Protein AF-A0A539E8I0-F1 (afdb_monomer)

Radius of gyration: 28.51 Å; Cα contacts (8 Å, |Δi|>4): 157; chains: 1; bounding box: 59×60×64 Å

Mean predicted aligned error: 9.76 Å

Sequence (208 aa):
MHVIGLQGQPRRMMNWTEARAGEGFFNLGFWNRVASVGSYILAVGVLVFLINVVYTHTSKKVGKAPLDPWDARSLEWMTTNPPKVHNFDVVPTVHALDEFFHRKYEEDPETGAVTKVATAEEIMAEQEANADKNIHMPSPSYWPMVLALALPIMAYGVIFTRVLIVVGGLLLLLSMFAWALEPSVADDSDYDPPADTGGASKELALDV

Solvent-accessible surface area (backbone atoms only — not comparable to full-atom values): 12749 Å² total; per-residue (Å²): 106,72,71,49,48,76,72,64,57,65,85,94,63,89,77,82,55,77,94,73,23,62,61,79,94,65,16,47,65,59,55,50,49,53,48,51,53,52,52,51,53,50,52,52,53,52,51,54,51,51,51,47,54,53,46,60,73,70,36,87,81,59,70,82,66,62,56,56,83,74,77,62,38,44,66,82,50,69,27,53,67,75,59,50,98,78,50,55,54,38,90,81,84,75,89,51,93,44,40,41,33,58,62,26,32,46,68,41,91,89,76,71,47,75,42,82,76,42,53,70,67,55,58,46,51,53,34,62,75,58,42,56,74,79,67,86,68,85,63,92,73,68,36,69,59,50,31,58,55,16,50,60,41,23,56,49,9,74,75,77,39,70,65,36,31,54,54,15,50,52,43,31,53,49,24,53,53,53,47,72,67,48,74,93,61,57,58,86,84,73,54,73,67,65,72,96,49,104,59,78,92,81,74,81,85,68,92,125

pLDDT: mean 84.8, std 15.93, range [30.16, 98.5]

Nearest PDB structures (foldseek):
  4kae-assembly1_B  TM=3.039E-01  e=3.158E+00  Anaeromyxobacter dehalogenans 2CP-1
  6mhb-assembly2_F  TM=2.656E-01  e=7.040E+00  Homo sapiens

Structure (mmCIF, N/CA/C/O backbone):
data_AF-A0A539E8I0-F1
#
_entry.id   AF-A0A539E8I0-F1
#
loop_
_atom_site.group_PDB
_atom_site.id
_atom_site.type_symbol
_atom_site.label_atom_id
_atom_site.label_alt_id
_atom_site.label_comp_id
_atom_site.label_asym_id
_atom_site.label_entity_id
_atom_site.label_seq_id
_atom_site.pdbx_PDB_ins_code
_atom_site.Cartn_x
_atom_site.Cartn_y
_atom_site.Cartn_z
_atom_site.occupancy
_atom_site.B_iso_or_equiv
_atom_site.auth_seq_id
_atom_site.auth_comp_id
_atom_site.auth_asym_id
_atom_site.auth_atom_id
_atom_site.pdbx_PDB_model_num
ATOM 1 N N . MET A 1 1 ? 12.794 18.198 -16.227 1.00 86.38 1 MET A N 1
ATOM 2 C CA . MET A 1 1 ? 12.455 17.418 -17.441 1.00 86.38 1 MET A CA 1
ATOM 3 C C . MET A 1 1 ? 11.569 18.165 -18.439 1.00 86.38 1 MET A C 1
ATOM 5 O O . MET A 1 1 ? 11.810 18.007 -19.625 1.00 86.38 1 MET A O 1
ATOM 9 N N . HIS A 1 2 ? 10.601 18.996 -18.019 1.00 90.56 2 HIS A N 1
ATOM 10 C CA . HIS A 1 2 ? 9.734 19.740 -18.956 1.00 90.56 2 HIS A CA 1
ATOM 11 C C . HIS A 1 2 ? 10.519 20.617 -19.955 1.00 90.56 2 HIS A C 1
ATOM 13 O O . HIS A 1 2 ? 10.336 20.496 -21.161 1.00 90.56 2 HIS A O 1
ATOM 19 N N . VAL A 1 3 ? 11.477 21.409 -19.457 1.00 88.56 3 VAL A N 1
ATOM 20 C CA . VAL A 1 3 ? 12.342 22.284 -20.276 1.00 88.56 3 VAL A CA 1
ATOM 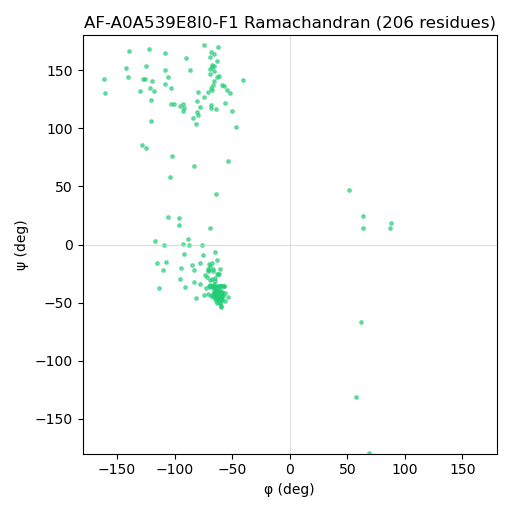21 C C . VAL A 1 3 ? 13.171 21.496 -21.301 1.00 88.56 3 VAL A C 1
ATOM 23 O O . VAL A 1 3 ? 13.202 21.847 -22.474 1.00 88.56 3 VAL A O 1
ATOM 26 N N . ILE A 1 4 ? 13.777 20.385 -20.879 1.00 89.00 4 ILE A N 1
ATOM 27 C CA . ILE A 1 4 ? 14.579 19.489 -21.732 1.00 89.00 4 ILE A CA 1
ATOM 28 C C . ILE A 1 4 ? 13.739 18.869 -22.860 1.00 89.00 4 ILE A C 1
ATOM 30 O O . ILE A 1 4 ? 14.200 18.743 -23.992 1.00 89.00 4 ILE A O 1
ATOM 34 N N . GLY A 1 5 ? 12.494 18.489 -22.556 1.00 89.06 5 GLY A N 1
ATOM 35 C CA . GLY A 1 5 ? 11.567 17.945 -23.548 1.00 89.06 5 GLY A CA 1
ATOM 36 C C . GLY A 1 5 ? 11.177 18.978 -24.605 1.00 89.06 5 GLY A C 1
ATOM 37 O O . GLY A 1 5 ? 11.189 18.664 -25.792 1.00 89.06 5 GLY A O 1
ATOM 38 N N . LEU A 1 6 ? 10.911 20.223 -24.192 1.00 89.81 6 LEU A N 1
ATOM 39 C CA . LEU A 1 6 ? 10.637 21.336 -25.113 1.00 89.81 6 LEU A CA 1
ATOM 40 C C . LEU A 1 6 ? 11.852 21.699 -25.981 1.00 89.81 6 LEU A C 1
ATOM 42 O O . LEU A 1 6 ? 11.683 22.135 -27.114 1.00 89.81 6 LEU A O 1
ATOM 46 N N . GLN A 1 7 ? 13.068 21.472 -25.480 1.00 86.75 7 GLN A N 1
ATOM 47 C CA . GLN A 1 7 ? 14.321 21.635 -26.230 1.00 86.75 7 GLN A CA 1
ATOM 48 C C . GLN A 1 7 ? 14.591 20.491 -27.224 1.00 86.75 7 GLN A C 1
ATOM 50 O O . GLN A 1 7 ? 15.590 20.516 -27.938 1.00 86.75 7 GLN A O 1
ATOM 55 N N . GLY A 1 8 ? 13.706 19.492 -27.301 1.00 87.50 8 GLY A N 1
ATOM 56 C CA . GLY A 1 8 ? 13.762 18.444 -28.315 1.00 87.50 8 GLY A CA 1
ATOM 57 C C . GLY A 1 8 ? 14.633 17.243 -27.955 1.00 87.50 8 GLY A C 1
ATOM 58 O O . GLY A 1 8 ? 14.917 16.437 -28.840 1.00 87.50 8 GLY A O 1
ATOM 59 N N . GLN A 1 9 ? 15.045 17.070 -26.691 1.00 88.06 9 GLN A N 1
ATOM 60 C CA . GLN A 1 9 ? 15.724 15.839 -26.272 1.00 88.06 9 GLN A CA 1
ATOM 61 C C . GLN A 1 9 ? 14.739 14.653 -26.293 1.00 88.06 9 GLN A C 1
ATOM 63 O O . GLN A 1 9 ? 13.785 14.635 -25.507 1.00 88.06 9 GLN A O 1
ATOM 68 N N . PRO A 1 10 ? 14.967 13.620 -27.128 1.00 88.62 10 PRO A N 1
ATOM 69 C CA . PRO A 1 10 ? 14.114 12.439 -27.150 1.00 88.62 10 PRO A CA 1
ATOM 70 C C . PRO A 1 10 ? 14.259 11.608 -25.868 1.00 88.62 10 PRO A C 1
ATOM 72 O O . PRO A 1 10 ? 15.325 11.547 -25.250 1.00 88.62 10 PRO A O 1
ATOM 75 N N . ARG A 1 11 ? 13.194 10.894 -25.487 1.00 90.56 11 ARG A N 1
ATOM 76 C CA . ARG A 1 11 ? 13.248 9.909 -24.393 1.00 90.56 11 ARG A CA 1
ATOM 77 C C . ARG A 1 11 ? 14.148 8.721 -24.757 1.00 90.56 11 ARG A C 1
ATOM 79 O O . ARG A 1 11 ? 14.236 8.355 -25.924 1.00 90.56 11 ARG A O 1
ATOM 86 N N . ARG A 1 12 ? 14.714 8.056 -23.742 1.00 89.62 12 ARG A N 1
ATOM 87 C CA . ARG A 1 12 ? 15.570 6.853 -23.879 1.00 89.62 12 ARG A CA 1
ATOM 88 C C . ARG A 1 12 ? 16.885 7.092 -24.636 1.00 89.62 12 ARG A C 1
ATOM 90 O O . ARG A 1 12 ? 17.456 6.156 -25.186 1.00 89.62 12 ARG A O 1
ATOM 97 N N . MET A 1 13 ? 17.375 8.329 -24.648 1.00 85.44 13 MET A N 1
ATOM 98 C CA . MET A 1 13 ? 18.697 8.651 -25.175 1.00 85.44 13 MET A CA 1
ATOM 99 C C . MET A 1 13 ? 19.728 8.603 -24.043 1.00 85.44 13 MET A C 1
ATOM 101 O O . MET A 1 13 ? 19.611 9.357 -23.082 1.00 85.44 13 MET A O 1
ATOM 105 N N . MET A 1 14 ? 20.708 7.699 -24.150 1.00 85.56 14 MET A N 1
ATOM 106 C CA . MET A 1 14 ? 21.749 7.514 -23.128 1.00 85.56 14 MET A CA 1
ATOM 107 C C . MET A 1 14 ? 22.784 8.646 -23.146 1.00 85.56 14 MET A C 1
ATOM 109 O O . MET A 1 14 ? 23.140 9.162 -22.094 1.00 85.56 14 MET A O 1
ATOM 113 N N . ASN A 1 15 ? 23.228 9.048 -24.341 1.00 83.25 15 ASN A N 1
ATOM 114 C CA . ASN A 1 15 ? 24.248 10.076 -24.541 1.00 83.25 15 ASN A CA 1
ATOM 115 C C . ASN A 1 15 ? 23.721 11.163 -25.487 1.00 83.25 15 ASN A C 1
ATOM 117 O O . ASN A 1 15 ? 23.067 10.849 -26.483 1.00 83.25 15 ASN A O 1
ATOM 121 N N . TRP A 1 16 ? 24.059 12.425 -25.224 1.00 76.38 16 TRP A N 1
ATOM 122 C CA . TRP A 1 16 ? 23.934 13.522 -26.190 1.00 76.38 16 TRP A CA 1
ATOM 123 C C . TRP A 1 16 ? 25.323 13.948 -26.674 1.00 76.38 16 TRP A C 1
ATOM 125 O O . TRP A 1 16 ? 26.310 13.826 -25.952 1.00 76.38 16 TRP A O 1
ATOM 135 N N . THR A 1 17 ? 25.409 14.446 -27.904 1.00 78.31 17 THR A N 1
ATOM 136 C CA . THR A 1 17 ? 26.652 15.003 -28.450 1.00 78.31 17 THR A CA 1
ATOM 137 C C . THR A 1 17 ? 26.781 16.478 -28.081 1.00 78.31 17 THR A C 1
ATOM 139 O O . THR A 1 17 ? 25.774 17.178 -27.985 1.00 78.31 17 THR A O 1
ATOM 142 N N . GLU A 1 18 ? 28.011 16.977 -27.931 1.00 73.25 18 GLU A N 1
ATOM 143 C CA . GLU A 1 18 ? 28.264 18.407 -27.677 1.00 73.25 18 GLU A CA 1
ATOM 144 C C . GLU A 1 18 ? 27.662 19.297 -28.776 1.00 73.25 18 GLU A C 1
ATOM 146 O O . GLU A 1 18 ? 27.053 20.318 -28.478 1.00 73.25 18 GLU A O 1
ATOM 151 N N . ALA A 1 19 ? 27.682 18.834 -30.031 1.00 69.81 19 ALA A N 1
ATOM 152 C CA . ALA A 1 19 ? 27.052 19.516 -31.165 1.00 69.81 19 ALA A CA 1
ATOM 153 C C . ALA A 1 19 ? 25.524 19.700 -31.034 1.00 69.81 19 ALA A C 1
ATOM 155 O O . ALA A 1 19 ? 24.945 20.543 -31.712 1.00 69.81 19 ALA A O 1
ATOM 156 N N . ARG A 1 20 ? 24.853 18.903 -30.192 1.00 68.88 20 ARG A N 1
ATOM 157 C CA . ARG A 1 20 ? 23.411 19.006 -29.903 1.00 68.88 20 ARG A CA 1
ATOM 158 C C . ARG A 1 20 ? 23.127 19.530 -28.500 1.00 68.88 20 ARG A C 1
ATOM 160 O O . ARG A 1 20 ? 21.965 19.637 -28.126 1.00 68.88 20 ARG A O 1
ATOM 167 N N . ALA A 1 21 ? 24.165 19.824 -27.719 1.00 72.81 21 ALA A N 1
ATOM 168 C CA . ALA A 1 21 ? 24.005 20.211 -26.330 1.00 72.81 21 ALA A CA 1
ATOM 169 C C . ALA A 1 21 ? 23.392 21.605 -26.186 1.00 72.81 21 ALA A C 1
ATOM 171 O O . ALA A 1 21 ? 22.816 21.858 -25.140 1.00 72.81 21 ALA A O 1
ATOM 172 N N . GLY A 1 22 ? 23.467 22.471 -27.205 1.00 76.38 22 GLY A N 1
ATOM 173 C CA . GLY A 1 22 ? 23.029 23.868 -27.113 1.00 76.38 22 GLY A CA 1
ATOM 174 C C . GLY A 1 22 ? 23.939 24.704 -26.204 1.00 76.38 22 GLY A C 1
ATOM 175 O O . GLY A 1 22 ? 24.901 24.198 -25.625 1.00 76.38 22 GLY A O 1
ATOM 176 N N . GLU A 1 23 ? 23.633 25.991 -26.043 1.00 76.38 23 GLU A N 1
ATOM 177 C CA . GLU A 1 23 ? 24.446 26.927 -25.252 1.00 76.38 23 GLU A CA 1
ATOM 178 C C . GLU A 1 23 ? 23.627 27.633 -24.159 1.00 76.38 23 GLU A C 1
ATOM 180 O O . GLU A 1 23 ? 22.405 27.787 -24.252 1.00 76.38 23 GLU A O 1
ATOM 185 N N . GLY A 1 24 ? 24.313 28.056 -23.091 1.00 76.31 24 GLY A N 1
ATOM 186 C CA . GLY A 1 24 ? 23.726 28.823 -21.990 1.00 76.31 24 GLY A CA 1
ATOM 187 C C . GLY A 1 24 ? 22.543 28.124 -21.308 1.00 76.31 24 GLY A C 1
ATOM 188 O O . GLY A 1 24 ? 22.611 26.950 -20.945 1.00 76.31 24 GLY A O 1
ATOM 189 N N . PHE A 1 25 ? 21.439 28.853 -21.129 1.00 75.56 25 PHE A N 1
ATOM 190 C CA . PHE A 1 25 ? 20.214 28.348 -20.493 1.00 75.56 25 PHE A CA 1
ATOM 191 C C . PHE A 1 25 ? 19.494 27.272 -21.323 1.00 75.56 25 PHE A C 1
ATOM 193 O O . PHE A 1 25 ? 18.666 26.545 -20.785 1.00 75.56 25 PHE A O 1
ATOM 200 N N . PHE A 1 26 ? 19.808 27.126 -22.614 1.00 79.88 26 PHE A N 1
ATOM 201 C CA . PHE A 1 26 ? 19.258 26.067 -23.467 1.00 79.88 26 PHE A CA 1
ATOM 202 C C . PHE A 1 26 ? 20.191 24.857 -23.579 1.00 79.88 26 PHE A C 1
ATOM 204 O O . PHE A 1 26 ? 20.027 24.023 -24.466 1.00 79.88 26 PHE A O 1
ATOM 211 N N . ASN A 1 27 ? 21.166 24.748 -22.670 1.00 86.12 27 ASN A N 1
ATOM 212 C CA . ASN A 1 27 ? 22.091 23.633 -22.660 1.00 86.12 27 ASN A CA 1
ATOM 213 C C . ASN A 1 27 ? 21.448 22.365 -22.060 1.00 86.12 27 ASN A C 1
ATOM 215 O O . ASN A 1 27 ? 21.091 22.330 -20.877 1.00 86.12 27 ASN A O 1
ATOM 219 N N . LEU A 1 28 ? 21.349 21.294 -22.852 1.00 86.19 28 LEU A N 1
ATOM 220 C CA . LEU A 1 28 ? 20.836 19.992 -22.413 1.00 86.19 28 LEU A CA 1
ATOM 221 C C . LEU A 1 28 ? 21.660 19.436 -21.246 1.00 86.19 28 LEU A C 1
ATOM 223 O O . LEU A 1 28 ? 21.099 18.922 -20.279 1.00 86.19 28 LEU A O 1
ATOM 227 N N . GLY A 1 29 ? 22.986 19.572 -21.288 1.00 86.75 29 GLY A N 1
ATOM 228 C CA . GLY A 1 29 ? 23.878 19.099 -20.230 1.00 86.75 29 GLY A CA 1
ATOM 229 C C . GLY A 1 29 ? 23.614 19.766 -18.880 1.00 86.75 29 GLY A C 1
ATOM 230 O O . GLY A 1 29 ? 23.573 19.084 -17.854 1.00 86.75 29 GLY A O 1
ATOM 231 N N . PHE A 1 30 ? 23.367 21.077 -18.877 1.00 88.12 30 PHE A N 1
ATOM 232 C CA . PHE A 1 30 ? 22.997 21.822 -17.676 1.00 88.12 30 PHE A CA 1
ATOM 233 C C . PHE A 1 30 ? 21.708 21.273 -17.061 1.00 88.12 30 PHE A C 1
ATOM 235 O O . PHE A 1 30 ? 21.693 20.878 -15.894 1.00 88.12 30 PHE A O 1
ATOM 242 N N . TRP A 1 31 ? 20.634 21.179 -17.844 1.00 89.38 31 TRP A N 1
ATOM 243 C CA . TRP A 1 31 ? 19.343 20.748 -17.315 1.00 89.38 31 TRP A CA 1
ATOM 244 C C . TRP A 1 31 ? 19.306 19.282 -16.905 1.00 89.38 31 TRP A C 1
ATOM 246 O O . TRP A 1 31 ? 18.647 18.943 -15.921 1.00 89.38 31 TRP A O 1
ATOM 256 N N . ASN A 1 32 ? 20.011 18.406 -17.621 1.00 90.19 32 ASN A N 1
ATOM 257 C CA . ASN A 1 32 ? 20.136 17.022 -17.185 1.00 90.19 32 ASN A CA 1
ATOM 258 C C . ASN A 1 32 ? 20.954 16.922 -15.895 1.00 90.19 32 ASN A C 1
ATOM 260 O O . ASN A 1 32 ? 20.587 16.140 -15.027 1.00 90.19 32 ASN A O 1
ATOM 264 N N . ARG A 1 33 ? 21.985 17.757 -15.697 1.00 90.81 33 ARG A N 1
ATOM 265 C CA . ARG A 1 33 ? 22.698 17.831 -14.411 1.00 90.81 33 ARG A CA 1
ATOM 266 C C . ARG A 1 33 ? 21.774 18.282 -13.283 1.00 90.81 33 ARG A C 1
ATOM 268 O O . ARG A 1 33 ? 21.790 17.668 -12.222 1.00 90.81 33 ARG A O 1
ATOM 275 N N . VAL A 1 34 ? 20.941 19.300 -13.513 1.00 93.31 34 VAL A N 1
ATOM 276 C CA . VAL A 1 34 ? 19.912 19.729 -12.546 1.00 93.31 34 VAL A CA 1
ATOM 277 C C . VAL A 1 34 ? 18.957 18.575 -12.226 1.00 93.31 34 VAL A C 1
ATOM 279 O O . VAL A 1 34 ? 18.668 18.323 -11.058 1.00 93.31 34 VAL A O 1
ATOM 282 N N . ALA A 1 35 ? 18.510 17.828 -13.239 1.00 93.00 35 ALA A N 1
ATOM 283 C CA . ALA A 1 35 ? 17.667 16.655 -13.036 1.00 93.00 35 ALA A CA 1
ATOM 284 C C . ALA A 1 35 ? 18.376 15.553 -12.222 1.00 93.00 35 ALA A C 1
ATOM 286 O O . ALA A 1 35 ? 17.768 14.991 -11.313 1.00 93.00 35 ALA A O 1
ATOM 287 N N . SER A 1 36 ? 19.661 15.286 -12.483 1.00 93.94 36 SER A N 1
ATOM 288 C CA . SER A 1 36 ? 20.467 14.337 -11.704 1.00 93.94 36 SER A CA 1
ATOM 289 C C . SER A 1 36 ? 20.634 14.783 -10.251 1.00 93.94 36 SER A C 1
ATOM 291 O O . SER A 1 36 ? 20.464 13.972 -9.345 1.00 93.94 36 SER A O 1
ATOM 293 N N . VAL A 1 37 ? 20.893 16.070 -10.001 1.00 97.25 37 VAL A N 1
ATOM 294 C CA . VAL A 1 37 ? 20.927 16.622 -8.635 1.00 97.25 37 VAL A CA 1
ATOM 295 C C . VAL A 1 37 ? 19.582 16.413 -7.939 1.00 97.25 37 VAL A C 1
ATOM 297 O O . VAL A 1 37 ? 19.555 15.932 -6.809 1.00 97.25 37 VAL A O 1
ATOM 300 N N . GLY A 1 38 ? 18.466 16.668 -8.628 1.00 97.12 38 GLY A N 1
ATOM 301 C CA . GLY A 1 38 ? 17.128 16.361 -8.116 1.00 97.12 38 GLY A CA 1
ATOM 302 C C . GLY A 1 38 ? 16.954 14.883 -7.742 1.00 97.12 38 GLY A C 1
ATOM 303 O O . GLY A 1 38 ? 16.410 14.580 -6.685 1.00 97.12 38 GLY A O 1
ATOM 304 N N . SER A 1 39 ? 17.477 13.958 -8.555 1.00 96.94 39 SER A N 1
ATOM 305 C CA . SER A 1 39 ? 17.434 12.522 -8.239 1.00 96.94 39 SER A CA 1
ATOM 306 C C . SER A 1 39 ? 18.259 12.152 -7.000 1.00 96.94 39 SER A C 1
ATOM 308 O O . SER A 1 39 ? 17.815 11.329 -6.203 1.00 96.94 39 SER A O 1
ATOM 310 N N . TYR A 1 40 ? 19.405 12.803 -6.773 1.00 97.94 40 TYR A N 1
ATOM 311 C CA . TYR A 1 40 ? 20.186 12.603 -5.550 1.00 97.94 40 TYR A CA 1
ATOM 312 C C . TYR A 1 40 ? 19.481 13.163 -4.313 1.00 97.94 40 TYR A C 1
ATOM 314 O O . TYR A 1 40 ? 19.514 12.530 -3.261 1.00 97.94 40 TYR A O 1
ATOM 322 N N . ILE A 1 41 ? 18.787 14.298 -4.434 1.00 98.31 41 ILE A N 1
ATOM 323 C CA . ILE A 1 41 ? 17.955 14.834 -3.346 1.00 98.31 41 ILE A CA 1
ATOM 324 C C . ILE A 1 41 ? 16.842 13.839 -2.987 1.00 98.31 41 ILE A C 1
ATOM 326 O O . ILE A 1 41 ? 16.632 13.559 -1.808 1.00 98.31 41 ILE A O 1
ATOM 330 N N . LEU A 1 42 ? 16.175 13.249 -3.986 1.00 98.38 42 LEU A N 1
ATOM 331 C CA . LEU A 1 42 ? 15.186 12.192 -3.754 1.00 98.38 42 LEU A CA 1
ATOM 332 C C . LEU A 1 42 ? 15.806 10.967 -3.069 1.00 98.38 42 LEU A C 1
ATOM 334 O O . LEU A 1 42 ? 15.210 10.439 -2.135 1.00 98.38 42 LEU A O 1
ATOM 338 N N . ALA A 1 43 ? 17.007 10.546 -3.477 1.00 98.38 43 ALA A N 1
ATOM 339 C CA . ALA A 1 43 ? 17.709 9.430 -2.844 1.00 98.38 43 ALA A CA 1
ATOM 340 C C . ALA A 1 43 ? 17.998 9.697 -1.355 1.00 98.38 43 ALA A C 1
ATOM 342 O O . ALA A 1 43 ? 17.779 8.821 -0.520 1.00 98.38 43 ALA A O 1
ATOM 343 N N . VAL A 1 44 ? 18.420 10.918 -1.005 1.00 98.50 44 VAL A N 1
ATOM 344 C CA . VAL A 1 44 ? 18.598 11.331 0.397 1.00 98.50 44 VAL A CA 1
ATOM 345 C C . VAL A 1 44 ? 17.260 11.337 1.144 1.00 98.50 44 VAL A C 1
ATOM 347 O O . VAL A 1 44 ? 17.198 10.846 2.267 1.00 98.50 44 VAL A O 1
ATOM 350 N N . GLY A 1 45 ? 16.178 11.823 0.529 1.00 98.44 45 GLY A N 1
ATOM 351 C CA . GLY A 1 45 ? 14.838 11.790 1.126 1.00 98.44 45 GLY A CA 1
ATOM 352 C C . GLY A 1 45 ? 14.355 10.369 1.436 1.00 98.44 45 GLY A C 1
ATOM 353 O O . GLY A 1 45 ? 13.880 10.105 2.540 1.00 98.44 45 GLY A O 1
ATOM 354 N N . VAL A 1 46 ? 14.549 9.432 0.501 1.00 98.50 46 VAL A N 1
ATOM 355 C CA . VAL A 1 46 ? 14.248 8.005 0.711 1.00 98.50 46 VAL A CA 1
ATOM 356 C C . VAL A 1 46 ? 15.112 7.422 1.828 1.00 98.50 46 VAL A C 1
ATOM 358 O O . VAL A 1 46 ? 14.601 6.691 2.670 1.00 98.50 46 VAL A O 1
ATOM 361 N N . LEU A 1 47 ? 16.400 7.767 1.888 1.00 98.19 47 LEU A N 1
ATOM 362 C CA . LEU A 1 47 ? 17.281 7.306 2.960 1.00 98.19 47 LEU A CA 1
ATOM 363 C C . LEU A 1 47 ? 16.806 7.790 4.337 1.00 98.19 47 LEU A C 1
ATOM 365 O O . LEU A 1 47 ? 16.739 6.995 5.270 1.00 98.19 47 LEU A O 1
ATOM 369 N N . VAL A 1 48 ? 16.431 9.066 4.465 1.00 98.31 48 VAL A N 1
ATOM 370 C CA . VAL A 1 48 ? 15.876 9.615 5.713 1.00 98.31 48 VAL A CA 1
ATOM 371 C C . VAL A 1 48 ? 14.579 8.900 6.098 1.00 98.31 48 VAL A C 1
ATOM 373 O O . VAL A 1 48 ? 14.398 8.558 7.266 1.00 98.31 48 VAL A O 1
ATOM 376 N N . PHE A 1 49 ? 13.702 8.619 5.131 1.00 98.12 49 PHE A N 1
ATOM 377 C CA . PHE A 1 49 ? 12.487 7.836 5.362 1.00 98.12 49 PHE A CA 1
ATOM 378 C C . PHE A 1 49 ? 12.802 6.427 5.889 1.00 98.12 49 PHE A C 1
ATOM 380 O O . PHE A 1 49 ? 12.238 6.017 6.901 1.00 98.12 49 PHE A O 1
ATOM 387 N N . LEU A 1 50 ? 13.749 5.711 5.274 1.00 98.06 50 LEU A N 1
ATOM 388 C CA . LEU A 1 50 ? 14.163 4.379 5.729 1.00 98.06 50 LEU A CA 1
ATOM 389 C C . LEU A 1 50 ? 14.774 4.411 7.135 1.00 98.06 50 LEU A C 1
ATOM 391 O O . LEU A 1 50 ? 14.462 3.552 7.955 1.00 98.06 50 LEU A O 1
ATOM 395 N N . ILE A 1 51 ? 15.600 5.418 7.437 1.00 97.06 51 ILE A N 1
ATOM 396 C CA . ILE A 1 51 ? 16.148 5.621 8.785 1.00 97.06 51 ILE A CA 1
ATOM 397 C C . ILE A 1 51 ? 15.013 5.824 9.794 1.00 97.06 51 ILE A C 1
ATOM 399 O O . ILE A 1 51 ? 15.066 5.247 10.876 1.00 97.06 51 ILE A O 1
ATOM 403 N N . ASN A 1 52 ? 13.978 6.595 9.449 1.00 96.44 52 ASN A N 1
ATOM 404 C CA . ASN A 1 52 ? 12.819 6.806 10.315 1.00 96.44 52 ASN A CA 1
ATOM 405 C C . ASN A 1 52 ? 12.055 5.494 10.571 1.00 96.44 52 ASN A C 1
ATOM 407 O O . ASN A 1 52 ? 11.781 5.166 11.724 1.00 96.44 52 ASN A O 1
ATOM 411 N N . VAL A 1 53 ? 11.796 4.692 9.533 1.00 95.69 53 VAL A N 1
ATOM 412 C CA . VAL A 1 53 ? 11.146 3.374 9.676 1.00 95.69 53 VAL A CA 1
ATOM 413 C C . VAL A 1 53 ? 11.956 2.450 10.592 1.00 95.69 53 VAL A C 1
ATOM 415 O O . VAL A 1 53 ? 11.413 1.873 11.529 1.00 95.69 53 VAL A O 1
ATOM 418 N N . VAL A 1 54 ? 13.271 2.344 10.378 1.00 95.38 54 VAL A N 1
ATOM 419 C CA . VAL A 1 54 ? 14.136 1.498 11.218 1.00 95.38 54 VAL A CA 1
ATOM 420 C C . VAL A 1 54 ? 14.192 2.024 12.651 1.00 95.38 54 VAL A C 1
ATOM 422 O O . VAL A 1 54 ? 14.099 1.245 13.598 1.00 95.38 54 VAL A O 1
ATOM 425 N N . TYR A 1 55 ? 14.318 3.339 12.834 1.00 94.69 55 TYR A N 1
ATOM 426 C CA . TYR A 1 55 ? 14.363 3.954 14.156 1.00 94.69 55 TYR A CA 1
ATOM 427 C C . TYR A 1 55 ? 13.055 3.748 14.924 1.00 94.69 55 TYR A C 1
ATOM 429 O O . TYR A 1 55 ? 13.097 3.342 16.078 1.00 94.69 55 TYR A O 1
ATOM 437 N N . THR A 1 56 ? 11.901 3.981 14.302 1.00 92.06 56 THR A N 1
ATOM 438 C CA . THR A 1 56 ? 10.590 3.800 14.948 1.00 92.06 56 THR A CA 1
ATOM 439 C C . THR A 1 56 ? 10.298 2.340 15.273 1.00 92.06 56 THR A C 1
ATOM 441 O O . THR A 1 56 ? 9.761 2.069 16.340 1.00 92.06 56 THR A O 1
ATOM 444 N N . HIS A 1 57 ? 10.719 1.402 14.422 1.00 89.38 57 HIS A N 1
ATOM 445 C CA . HIS A 1 57 ? 10.540 -0.027 14.672 1.00 89.38 57 HIS A CA 1
ATOM 446 C C . HIS A 1 57 ? 11.466 -0.578 15.771 1.00 89.38 57 HIS A C 1
ATOM 448 O O . HIS A 1 57 ? 11.057 -1.423 16.558 1.00 89.38 57 HIS A O 1
ATOM 454 N N . THR A 1 58 ? 12.716 -0.108 15.848 1.00 90.38 58 THR A N 1
ATOM 455 C CA . THR A 1 58 ? 13.718 -0.650 16.794 1.00 90.38 58 THR A CA 1
ATOM 456 C C . THR A 1 58 ? 13.801 0.109 18.119 1.00 90.38 58 THR A C 1
ATOM 458 O O . THR A 1 58 ? 14.317 -0.409 19.114 1.00 90.38 58 THR A O 1
ATOM 461 N N . SER A 1 59 ? 13.331 1.357 18.162 1.00 87.06 59 SER A N 1
ATOM 462 C CA . SER A 1 59 ? 13.462 2.211 19.338 1.00 87.06 59 SER A CA 1
ATOM 463 C C . SER A 1 59 ? 12.397 1.902 20.381 1.00 87.06 59 SER A C 1
ATOM 465 O O . SER A 1 59 ? 11.234 2.263 20.239 1.00 87.06 59 SER A O 1
ATOM 467 N N . LYS A 1 60 ? 12.835 1.391 21.535 1.00 80.44 60 LYS A N 1
ATOM 468 C CA . LYS A 1 60 ? 11.990 1.227 22.733 1.00 80.44 60 LYS A CA 1
ATOM 469 C C . LYS A 1 60 ? 11.496 2.549 23.341 1.00 80.44 60 LYS A C 1
ATOM 471 O O . LYS A 1 60 ? 10.746 2.533 24.310 1.00 80.44 60 LYS A O 1
ATOM 476 N N . LYS A 1 61 ? 11.964 3.699 22.835 1.00 81.00 61 LYS A N 1
ATOM 477 C CA . LYS A 1 61 ? 11.553 5.033 23.308 1.00 81.00 61 LYS A CA 1
ATOM 478 C C . LYS A 1 61 ? 10.271 5.526 22.640 1.00 81.00 61 LYS A C 1
ATOM 480 O O . LYS A 1 61 ? 9.670 6.472 23.139 1.00 81.00 61 LYS A O 1
ATOM 485 N N . VAL A 1 62 ? 9.887 4.937 21.509 1.00 79.19 62 VAL A N 1
ATOM 486 C CA . VAL A 1 62 ? 8.625 5.255 20.842 1.00 79.19 62 VAL A CA 1
ATOM 487 C C . VAL A 1 62 ? 7.549 4.407 21.514 1.00 79.19 62 VAL A C 1
ATOM 489 O O . VAL A 1 62 ? 7.566 3.185 21.414 1.00 79.19 62 VAL A O 1
ATOM 492 N N . GLY A 1 63 ? 6.671 5.053 22.286 1.00 80.19 63 GLY A N 1
ATOM 493 C CA . GLY A 1 63 ? 5.538 4.375 22.917 1.00 80.19 63 GLY A CA 1
ATOM 494 C C . GLY A 1 63 ? 4.538 3.866 21.878 1.00 80.19 63 GLY A C 1
ATOM 495 O O . GLY A 1 63 ? 4.555 4.303 20.726 1.00 80.19 63 GLY A O 1
ATOM 496 N N . LYS A 1 64 ? 3.642 2.963 22.293 1.00 82.56 64 LYS A N 1
ATOM 497 C CA . LYS A 1 64 ? 2.502 2.569 21.454 1.00 82.56 64 LYS A CA 1
ATOM 498 C C . LYS A 1 64 ? 1.689 3.816 21.107 1.00 82.56 64 LYS A C 1
ATOM 500 O O . LYS A 1 64 ? 1.471 4.671 21.967 1.00 82.56 64 LYS A O 1
ATOM 505 N N . ALA A 1 65 ? 1.285 3.932 19.847 1.00 86.44 65 ALA A N 1
ATOM 506 C CA . ALA A 1 65 ? 0.437 5.035 19.426 1.00 86.44 65 ALA A CA 1
ATOM 507 C C . ALA A 1 65 ? -0.942 4.931 20.114 1.00 86.44 65 ALA A C 1
ATOM 509 O O . ALA A 1 65 ? -1.380 3.822 20.435 1.00 86.44 65 ALA A O 1
ATOM 510 N N . PRO A 1 66 ? -1.613 6.069 20.378 1.00 88.31 66 PRO A N 1
ATOM 511 C CA . PRO A 1 66 ? -2.974 6.060 20.911 1.00 88.31 66 PRO A CA 1
ATOM 512 C C . PRO A 1 66 ? -3.939 5.389 19.918 1.00 88.31 66 PRO A C 1
ATOM 514 O O . PRO A 1 66 ? -3.563 5.115 18.773 1.00 88.31 66 PRO A O 1
ATOM 517 N N . LEU A 1 67 ? -5.172 5.121 20.361 1.00 88.06 67 LEU A N 1
ATOM 518 C CA . LEU A 1 67 ? -6.216 4.518 19.521 1.00 88.06 67 LEU A CA 1
ATOM 519 C C . LEU A 1 67 ? -6.535 5.407 18.316 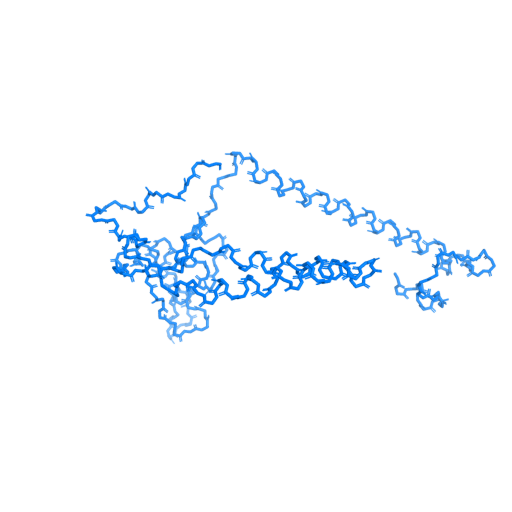1.00 88.06 67 LEU A C 1
ATOM 521 O O . LEU A 1 67 ? -6.473 4.959 17.175 1.00 88.06 67 LEU A O 1
ATOM 525 N N . ASP A 1 68 ? -6.776 6.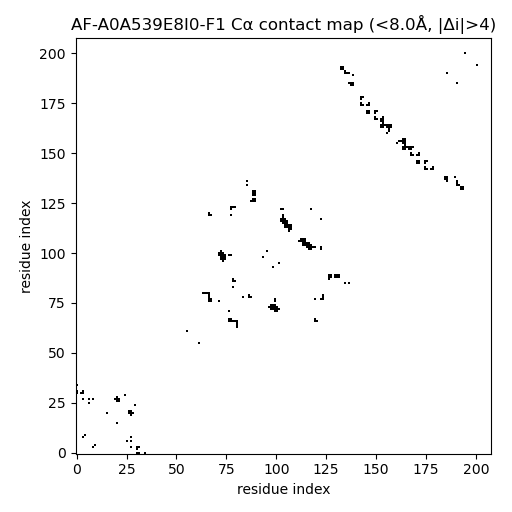691 18.577 1.00 92.44 68 ASP A N 1
ATOM 526 C CA . ASP A 1 68 ? -7.086 7.681 17.550 1.00 92.44 68 ASP A CA 1
ATOM 527 C C . ASP A 1 68 ? -6.122 8.883 17.621 1.00 92.44 68 ASP A C 1
ATOM 529 O O . ASP A 1 68 ? -6.423 9.902 18.248 1.00 92.44 68 ASP A O 1
ATOM 533 N N . PRO A 1 69 ? -4.925 8.781 17.011 1.00 91.00 69 PRO A N 1
ATOM 534 C CA . PRO A 1 69 ? -3.937 9.861 17.009 1.00 91.00 69 PRO A CA 1
ATOM 535 C C . PRO A 1 69 ? -4.335 11.076 16.162 1.00 91.00 69 PRO A C 1
ATOM 537 O O . PRO A 1 69 ? -3.718 12.131 16.314 1.00 91.00 69 PRO A O 1
ATOM 540 N N . TRP A 1 70 ? -5.308 10.940 15.255 1.00 92.31 70 TRP A N 1
ATOM 541 C CA . TRP A 1 70 ? -5.612 11.954 14.238 1.00 92.31 70 TRP A CA 1
ATOM 542 C C . TRP A 1 70 ? -7.009 12.562 14.360 1.00 92.31 70 TRP A C 1
ATOM 544 O O . TRP A 1 70 ? -7.373 13.375 13.514 1.00 92.31 70 TRP A O 1
ATOM 554 N N . ASP A 1 71 ? -7.777 12.176 15.380 1.00 92.81 71 ASP A N 1
ATOM 555 C CA . ASP A 1 71 ? -9.208 12.471 15.478 1.00 92.81 71 ASP A CA 1
ATOM 556 C C . ASP A 1 71 ? -9.964 12.071 14.199 1.00 92.81 71 ASP A C 1
ATOM 558 O O . ASP A 1 71 ? -10.730 12.833 13.606 1.00 92.81 71 ASP A O 1
ATOM 562 N N . ALA A 1 72 ? -9.696 10.859 13.724 1.00 93.88 72 ALA A N 1
ATOM 563 C CA . ALA A 1 72 ? -10.148 10.395 12.426 1.00 93.88 72 ALA A CA 1
ATOM 564 C C . ALA A 1 72 ? -11.649 10.053 12.400 1.00 93.88 72 ALA A C 1
ATOM 566 O O . ALA A 1 72 ? -12.341 10.079 13.417 1.00 93.88 72 ALA A O 1
ATOM 567 N N . ARG A 1 73 ? -12.190 9.782 11.207 1.00 94.62 73 ARG A N 1
ATOM 568 C CA . ARG A 1 73 ? -13.649 9.771 10.963 1.00 94.62 73 ARG A CA 1
ATOM 569 C C . ARG A 1 73 ? -14.222 8.405 10.592 1.00 94.62 73 ARG A C 1
ATOM 571 O O . ARG A 1 73 ? -15.432 8.202 10.654 1.00 94.62 73 ARG A O 1
ATOM 578 N N . SER A 1 74 ? -13.355 7.479 10.222 1.00 93.94 74 SER A N 1
ATOM 579 C CA . SER A 1 74 ? -13.670 6.190 9.617 1.00 93.94 74 SER A CA 1
ATOM 580 C C . SER A 1 74 ? -13.421 5.026 10.583 1.00 93.94 74 SER A C 1
ATOM 582 O O . SER A 1 74 ? -12.796 5.186 11.632 1.00 93.94 74 SER A O 1
ATOM 584 N N . LEU A 1 75 ? -13.959 3.850 10.247 1.00 93.56 75 LEU A N 1
ATOM 585 C CA . LEU A 1 75 ? -14.024 2.691 11.146 1.00 93.56 75 LEU A CA 1
ATOM 586 C C . LEU A 1 75 ? -12.665 2.077 11.493 1.00 93.56 75 LEU A C 1
ATOM 588 O O . LEU A 1 75 ? -12.559 1.415 12.519 1.00 93.56 75 LEU A O 1
ATOM 592 N N . GLU A 1 76 ? -11.621 2.275 10.685 1.00 91.94 76 GLU A N 1
ATOM 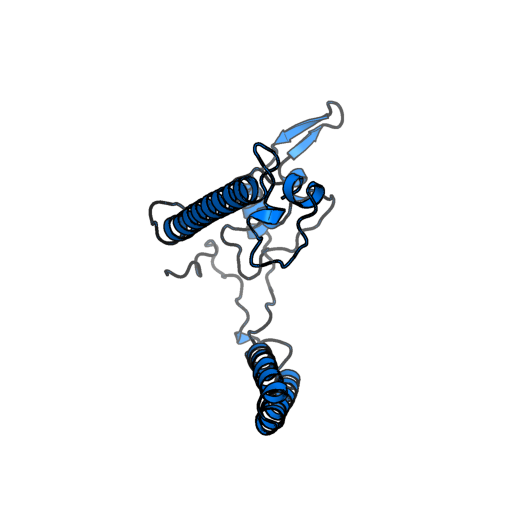593 C CA . GLU A 1 76 ? -10.300 1.713 10.984 1.00 91.94 76 GLU A CA 1
ATOM 594 C C . GLU A 1 76 ? -9.710 2.271 12.290 1.00 91.94 76 GLU A C 1
ATOM 596 O O . GLU A 1 76 ? -8.951 1.583 12.967 1.00 91.94 76 GLU A O 1
ATOM 601 N N . TRP A 1 77 ? -10.133 3.475 12.686 1.00 92.38 77 TRP A N 1
ATOM 602 C CA . TRP A 1 77 ? -9.747 4.141 13.937 1.00 92.38 77 TRP A CA 1
ATOM 603 C C . TRP A 1 77 ? -10.643 3.779 15.121 1.00 92.38 77 TRP A C 1
ATOM 605 O O . TRP A 1 77 ? -10.425 4.238 16.237 1.00 92.38 77 TRP A O 1
ATOM 615 N N . MET A 1 78 ? -11.638 2.930 14.873 1.00 90.69 78 MET A N 1
ATOM 616 C CA . MET A 1 78 ? -12.526 2.355 15.872 1.00 90.69 78 MET A CA 1
ATOM 617 C C . MET A 1 78 ? -12.040 0.958 16.307 1.00 90.69 78 MET A C 1
ATOM 619 O O . MET A 1 78 ? -12.843 0.141 16.744 1.00 90.69 78 MET A O 1
ATOM 623 N N . THR A 1 79 ? -10.744 0.669 16.131 1.00 89.44 79 THR A N 1
ATOM 624 C CA . THR A 1 79 ? -10.081 -0.590 16.505 1.00 89.44 79 THR A CA 1
ATOM 625 C C . THR A 1 79 ? -8.918 -0.329 17.465 1.00 89.44 79 THR A C 1
ATOM 627 O O . THR A 1 79 ? -8.503 0.814 17.670 1.00 89.44 79 THR A O 1
ATOM 630 N N . THR A 1 80 ? -8.374 -1.383 18.082 1.00 88.12 80 THR A N 1
ATOM 631 C CA . THR A 1 80 ? -7.184 -1.267 18.938 1.00 88.12 80 THR A CA 1
ATOM 632 C C . THR A 1 80 ? -5.924 -0.925 18.139 1.00 88.12 80 THR A C 1
ATOM 634 O O . THR A 1 80 ? -5.874 -1.085 16.923 1.00 88.12 80 THR A O 1
ATOM 637 N N . ASN A 1 81 ? -4.857 -0.507 18.829 1.00 86.31 81 ASN A N 1
ATOM 638 C CA . ASN A 1 81 ? -3.559 -0.252 18.207 1.00 86.31 81 ASN A CA 1
ATOM 639 C C . ASN A 1 81 ? -2.450 -1.138 18.816 1.00 86.31 81 ASN A C 1
ATOM 641 O O . ASN A 1 81 ? -2.009 -0.874 19.943 1.00 86.31 81 ASN A O 1
ATOM 645 N N . PRO A 1 82 ? -1.969 -2.178 18.105 1.00 88.38 82 PRO A N 1
ATOM 646 C CA . PRO A 1 82 ? -2.416 -2.656 16.787 1.00 88.38 82 PRO A CA 1
ATOM 647 C C . PRO A 1 82 ? -3.822 -3.297 16.820 1.00 88.38 82 PRO A C 1
ATOM 649 O O . PRO A 1 82 ? -4.279 -3.682 17.904 1.00 88.38 82 PRO A O 1
ATOM 652 N N . PRO A 1 83 ? -4.510 -3.430 15.668 1.00 89.38 83 PRO A N 1
ATOM 653 C CA . PRO A 1 83 ? -5.821 -4.077 15.605 1.00 89.38 83 PRO A CA 1
ATOM 654 C C . PRO A 1 83 ? -5.768 -5.545 16.045 1.00 89.38 83 PRO A C 1
ATOM 656 O O . PRO A 1 83 ? -4.784 -6.242 15.779 1.00 89.38 83 PRO A O 1
ATOM 659 N N . LYS A 1 84 ? -6.833 -6.017 16.706 1.00 87.56 84 LYS A N 1
ATOM 660 C CA . LYS A 1 84 ? -7.027 -7.441 17.035 1.00 87.56 84 LYS A CA 1
ATOM 661 C C . LYS A 1 84 ? -7.141 -8.266 15.746 1.00 87.56 84 LYS A C 1
ATOM 663 O O . LYS A 1 84 ? -7.522 -7.737 14.706 1.00 87.56 84 LYS A O 1
ATOM 668 N N . VAL A 1 85 ? -6.864 -9.571 15.810 1.00 87.19 85 VAL A N 1
ATOM 669 C CA . VAL A 1 85 ? -6.885 -10.461 14.626 1.00 87.19 85 VAL A CA 1
ATOM 670 C C . VAL A 1 85 ? -8.262 -10.470 13.947 1.00 87.19 85 VAL A C 1
ATOM 672 O O . VAL A 1 85 ? -8.353 -10.505 12.723 1.00 87.19 85 VAL A O 1
ATOM 675 N N . HIS A 1 86 ? -9.332 -10.377 14.737 1.00 86.25 86 HIS A N 1
ATOM 676 C CA . HIS A 1 86 ? -10.720 -10.282 14.277 1.00 86.25 86 HIS A CA 1
ATOM 677 C C . HIS A 1 86 ? -11.213 -8.850 14.012 1.00 86.25 86 HIS A C 1
ATOM 679 O O . HIS A 1 86 ? -12.373 -8.657 13.658 1.00 86.25 86 HIS A O 1
ATOM 685 N N . ASN A 1 87 ? -10.339 -7.845 14.122 1.00 90.56 87 ASN A N 1
ATOM 686 C CA . ASN A 1 87 ? -10.595 -6.408 13.970 1.00 90.56 87 ASN A CA 1
ATOM 687 C C . ASN A 1 87 ? -11.586 -5.803 14.983 1.00 90.56 87 ASN A C 1
ATOM 689 O O . ASN A 1 87 ? -11.171 -4.981 15.798 1.00 90.56 87 ASN A O 1
ATOM 693 N N . PHE A 1 88 ? -12.865 -6.187 14.925 1.00 91.31 88 PHE A N 1
ATOM 694 C CA . PHE A 1 88 ? -13.955 -5.635 15.737 1.00 91.31 88 PHE A CA 1
ATOM 695 C C . PHE A 1 88 ? -14.565 -6.715 16.627 1.00 91.31 88 PHE A C 1
ATOM 697 O O . PHE A 1 88 ? -14.907 -7.788 16.136 1.00 91.31 88 PHE A O 1
ATOM 704 N N . ASP A 1 89 ? -14.749 -6.418 17.914 1.00 89.44 89 ASP A N 1
ATOM 705 C CA . ASP A 1 89 ? -15.366 -7.355 18.866 1.00 89.44 89 ASP A CA 1
ATOM 706 C C . ASP A 1 89 ? -16.872 -7.556 18.609 1.00 89.44 89 ASP A C 1
ATOM 708 O O . ASP A 1 89 ? -17.435 -8.575 18.997 1.00 89.44 89 ASP A O 1
ATOM 712 N N . VAL A 1 90 ? -17.511 -6.604 17.926 1.00 89.62 90 VAL A N 1
ATOM 713 C CA . VAL A 1 90 ? -18.902 -6.665 17.460 1.00 89.62 90 VAL A CA 1
ATOM 714 C C . VAL A 1 90 ? -18.988 -6.052 16.066 1.00 89.62 90 VAL A C 1
ATOM 716 O O . VAL A 1 90 ? -18.297 -5.075 15.769 1.00 89.62 90 VAL A O 1
ATOM 719 N N . VAL A 1 91 ? -19.839 -6.594 15.193 1.00 90.69 91 VAL A N 1
ATOM 720 C CA . VAL A 1 91 ? -20.024 -6.037 13.843 1.00 90.69 91 VAL A CA 1
ATOM 721 C C . VAL A 1 91 ? -20.608 -4.616 13.936 1.00 90.69 91 VAL A C 1
ATOM 723 O O . VAL A 1 91 ? -21.741 -4.455 14.399 1.00 90.69 91 VAL A O 1
ATOM 726 N N . PRO A 1 92 ? -19.891 -3.568 13.478 1.00 90.44 92 PRO A N 1
ATOM 727 C CA . PRO A 1 92 ? -20.384 -2.203 13.591 1.00 90.44 92 PRO A CA 1
ATOM 728 C C . PRO A 1 92 ? -21.553 -1.952 12.636 1.00 90.44 92 PRO A C 1
ATOM 730 O O . PRO A 1 92 ? -21.475 -2.212 11.434 1.00 90.44 92 PRO A O 1
ATOM 733 N N . THR A 1 93 ? -22.632 -1.379 13.161 1.00 91.62 93 THR A N 1
ATOM 734 C CA . THR A 1 93 ? -23.737 -0.853 12.356 1.00 91.62 93 THR A CA 1
ATOM 735 C C . THR A 1 93 ? -23.376 0.528 11.820 1.00 91.62 93 THR A C 1
ATOM 737 O O . THR A 1 93 ? -23.050 1.425 12.592 1.00 91.62 93 THR A O 1
ATOM 740 N N . VAL A 1 94 ? -23.422 0.694 10.497 1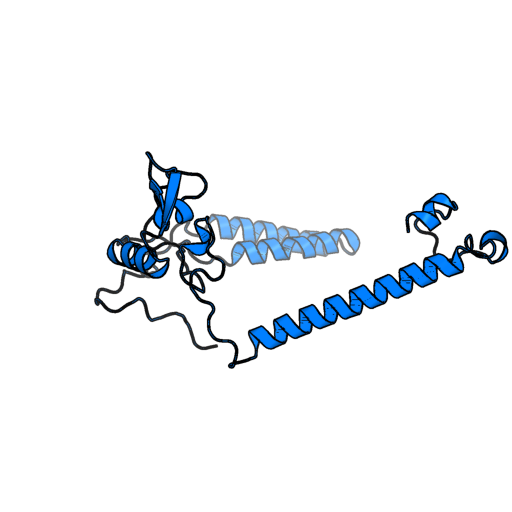.00 94.69 94 VAL A N 1
ATOM 741 C CA . VAL A 1 94 ? -23.051 1.941 9.814 1.00 94.69 94 VAL A CA 1
ATOM 742 C C . VAL A 1 94 ? -24.307 2.687 9.381 1.00 94.69 94 VAL A C 1
ATOM 744 O O . VAL A 1 94 ? -25.103 2.164 8.599 1.00 94.69 94 VAL A O 1
ATOM 747 N N . HIS A 1 95 ? -24.464 3.918 9.860 1.00 93.44 95 HIS A N 1
ATOM 748 C CA . HIS A 1 95 ? -25.591 4.797 9.538 1.00 93.44 95 HIS A CA 1
ATOM 749 C C . HIS A 1 95 ? -25.186 5.981 8.655 1.00 93.44 95 HIS A C 1
ATOM 751 O O . HIS A 1 95 ? -26.030 6.538 7.951 1.00 93.44 95 HIS A O 1
ATOM 757 N N . ALA A 1 96 ? -23.902 6.340 8.651 1.00 92.31 96 ALA A N 1
ATOM 758 C CA . ALA A 1 96 ? -23.353 7.437 7.863 1.00 92.31 96 ALA A CA 1
ATOM 759 C C . ALA A 1 96 ? -21.990 7.070 7.255 1.00 92.31 96 ALA A C 1
ATOM 761 O O . ALA A 1 96 ? -21.359 6.094 7.648 1.00 92.31 96 ALA A O 1
ATOM 762 N N . LEU A 1 97 ? -21.520 7.873 6.291 1.00 92.62 97 LEU A N 1
ATOM 763 C CA . LEU A 1 97 ? -20.196 7.689 5.676 1.00 92.62 97 LEU A CA 1
ATOM 764 C C . LEU A 1 97 ? -19.070 7.752 6.722 1.00 92.62 97 LEU A C 1
ATOM 766 O O . LEU A 1 97 ? -18.140 6.952 6.686 1.00 92.62 97 LEU A O 1
ATOM 770 N N . ASP A 1 98 ? -19.186 8.697 7.654 1.00 94.25 98 ASP A N 1
ATOM 771 C CA . ASP A 1 98 ? -18.213 8.969 8.709 1.00 94.25 98 ASP A CA 1
ATOM 772 C C . ASP A 1 98 ? -18.717 8.422 10.056 1.00 94.25 98 ASP A C 1
ATOM 774 O O . ASP A 1 98 ? -18.912 9.162 11.019 1.00 94.25 98 ASP A O 1
ATOM 778 N N . GLU A 1 99 ? -18.991 7.116 10.112 1.00 94.12 99 GLU A N 1
ATOM 779 C CA . GLU A 1 99 ? -19.603 6.457 11.277 1.00 94.12 99 GLU A CA 1
ATOM 780 C C . GLU A 1 99 ? -18.846 6.731 12.584 1.00 94.12 99 GLU A C 1
ATOM 782 O O . GLU A 1 99 ? -19.445 7.080 13.598 1.00 94.12 99 GLU A O 1
ATOM 787 N N . PHE A 1 100 ? -17.515 6.641 12.568 1.00 94.12 100 PHE A N 1
ATOM 788 C CA . PHE A 1 100 ? -16.715 6.867 13.770 1.00 94.12 100 PHE A CA 1
ATOM 789 C C . PHE A 1 100 ? -16.726 8.339 14.210 1.00 94.12 100 PHE A C 1
ATOM 791 O O . PHE A 1 100 ? -16.691 8.629 15.406 1.00 94.12 100 PHE A O 1
ATOM 798 N N . PHE A 1 101 ? -16.854 9.280 13.268 1.00 94.06 101 PHE A N 1
ATOM 799 C CA . PHE A 1 101 ? -17.057 10.690 13.602 1.00 94.06 101 PHE A CA 1
ATOM 800 C C . PHE A 1 101 ? -18.389 10.905 14.323 1.00 94.06 101 PHE A C 1
ATOM 802 O O . PHE A 1 101 ? -18.392 11.522 15.380 1.00 94.06 101 PHE A O 1
ATOM 809 N N . HIS A 1 102 ? -19.490 10.358 13.801 1.00 92.75 102 HIS A N 1
ATOM 810 C CA . HIS A 1 102 ? -20.823 10.518 14.399 1.00 92.75 102 HIS A CA 1
ATOM 811 C C . HIS A 1 102 ? -20.996 9.787 15.738 1.00 92.75 102 HIS A C 1
ATOM 813 O O . HIS A 1 102 ? -21.881 10.132 16.513 1.00 92.75 102 HIS A O 1
ATOM 819 N N . ARG A 1 103 ? -20.133 8.813 16.047 1.00 92.00 103 ARG A N 1
ATOM 820 C CA . ARG A 1 103 ? -20.056 8.206 17.387 1.00 92.00 103 ARG A CA 1
ATOM 821 C C . ARG A 1 103 ? -19.319 9.085 18.394 1.00 92.00 103 ARG A C 1
ATOM 823 O O . ARG A 1 103 ? -19.662 9.085 19.569 1.00 92.00 103 ARG A O 1
ATOM 830 N N . LYS A 1 104 ? -18.305 9.832 17.950 1.00 93.88 104 LYS A N 1
ATOM 831 C CA . LYS A 1 104 ? -17.545 10.759 18.807 1.00 93.88 104 LYS A CA 1
ATOM 832 C C . LYS A 1 104 ? -18.225 12.111 18.960 1.00 93.88 104 LYS A C 1
ATOM 834 O O . LYS A 1 104 ? -18.059 12.758 19.993 1.00 93.88 104 LYS A O 1
ATOM 839 N N . TYR A 1 105 ? -18.936 12.548 17.928 1.00 92.94 105 TYR A N 1
ATOM 840 C CA . TYR A 1 105 ? -19.454 13.896 17.800 1.00 92.94 105 TYR A CA 1
ATOM 841 C C . TYR A 1 105 ? -20.938 13.906 17.454 1.00 92.94 105 TYR A C 1
ATOM 843 O O . TYR A 1 105 ? -21.368 13.262 16.499 1.00 92.94 105 TYR A O 1
ATOM 851 N N . GLU A 1 106 ? -21.692 14.716 18.187 1.00 90.38 106 GLU A N 1
ATOM 852 C CA . GLU A 1 106 ? -23.100 14.987 17.920 1.00 90.38 106 GLU A CA 1
ATOM 853 C C . GLU A 1 106 ? -23.256 16.412 17.380 1.00 90.38 106 GLU A C 1
ATOM 855 O O . GLU A 1 106 ? -22.599 17.346 17.854 1.00 90.38 106 GLU A O 1
ATOM 860 N N . GLU A 1 107 ? -24.102 16.567 16.362 1.00 88.75 107 GLU A N 1
ATOM 861 C CA . GLU A 1 107 ? -24.441 17.858 15.766 1.00 88.75 107 GLU A CA 1
ATOM 862 C C . GLU A 1 107 ? -25.793 18.324 16.309 1.00 88.75 107 GLU A C 1
ATOM 864 O O . GLU A 1 107 ? -26.803 17.639 16.148 1.00 88.75 107 GLU A O 1
ATOM 869 N N . ASP A 1 108 ? -25.809 19.490 16.953 1.00 85.94 108 ASP A N 1
ATOM 870 C CA . ASP A 1 108 ? -27.040 20.106 17.444 1.00 85.94 108 ASP A CA 1
ATOM 871 C C . ASP A 1 108 ? -27.911 20.569 16.255 1.00 85.94 108 ASP A C 1
ATOM 873 O O . ASP A 1 108 ? -27.475 21.436 15.488 1.00 85.94 108 ASP A O 1
ATOM 877 N N . PRO A 1 109 ? -29.148 20.056 16.098 1.00 81.62 109 PRO A N 1
ATOM 878 C CA . PRO A 1 109 ? -30.028 20.406 14.984 1.00 81.62 109 PRO A CA 1
ATOM 879 C C . PRO A 1 109 ? -30.412 21.890 14.913 1.00 81.62 109 PRO A C 1
ATOM 881 O O . PRO A 1 109 ? -30.773 22.375 13.839 1.00 81.62 109 PRO A O 1
ATOM 884 N N . GLU A 1 110 ? -30.387 22.607 16.039 1.00 83.06 110 GLU A N 1
ATOM 885 C CA . GLU A 1 110 ? -30.813 24.008 16.110 1.00 83.06 110 GLU A CA 1
ATOM 886 C C . GLU A 1 110 ? -29.654 24.978 15.866 1.00 83.06 110 GLU A C 1
ATOM 888 O O . GLU A 1 110 ? -29.840 26.029 15.247 1.00 83.06 110 GLU A O 1
ATOM 893 N N . THR A 1 111 ? -28.455 24.633 16.341 1.00 81.38 111 THR A N 1
ATOM 894 C CA . THR A 1 111 ? -27.283 25.520 16.290 1.00 81.38 111 THR A CA 1
ATOM 895 C C . THR A 1 111 ? -26.231 25.104 15.261 1.00 81.38 111 THR A C 1
ATOM 897 O O . THR A 1 111 ? -25.363 25.913 14.927 1.00 81.38 111 THR A O 1
ATOM 900 N N . GLY A 1 112 ? -26.294 23.871 14.742 1.00 83.00 112 GLY A N 1
ATOM 901 C CA . GLY A 1 112 ? -25.267 23.277 13.879 1.00 83.00 112 GLY A CA 1
ATOM 902 C C . GLY A 1 112 ? -23.918 23.094 14.584 1.00 83.00 112 GLY A C 1
ATOM 903 O O . GLY A 1 112 ? -22.884 22.938 13.933 1.00 83.00 112 GLY A O 1
ATOM 904 N N . ALA A 1 113 ? -23.890 23.196 15.917 1.00 85.88 113 ALA A N 1
ATOM 905 C CA . ALA A 1 113 ? -22.672 23.055 16.694 1.00 85.88 113 ALA A CA 1
ATOM 906 C C . ALA A 1 113 ? -22.323 21.574 16.862 1.00 85.88 113 ALA A C 1
ATOM 908 O O . ALA A 1 113 ? -23.155 20.768 17.271 1.00 85.88 113 ALA A O 1
ATOM 909 N N . VAL A 1 114 ? -21.066 21.234 16.583 1.00 88.38 114 VAL A N 1
ATOM 910 C CA . VAL A 1 114 ? -20.536 19.881 16.761 1.00 88.38 114 VAL A CA 1
ATOM 911 C C . VAL A 1 114 ? -19.906 19.775 18.145 1.00 88.38 114 VAL A C 1
ATOM 913 O O . VAL A 1 114 ? -18.968 20.510 18.465 1.00 88.38 114 VAL A O 1
ATOM 916 N N . THR A 1 115 ? -20.406 18.859 18.969 1.00 90.06 115 THR A N 1
ATOM 917 C CA . THR A 1 115 ? -19.920 18.641 20.338 1.00 90.06 115 THR A CA 1
ATOM 918 C C . THR A 1 115 ? -19.391 17.226 20.505 1.00 90.06 115 THR A C 1
ATOM 920 O O . THR A 1 115 ? -19.936 16.284 19.937 1.00 90.06 115 THR A O 1
ATOM 923 N N . LYS A 1 116 ? -18.288 17.069 21.247 1.00 89.81 116 LYS A N 1
ATOM 924 C CA . LYS A 1 116 ? -17.697 15.751 21.499 1.00 89.81 116 LYS A CA 1
ATOM 925 C C . LYS A 1 116 ? -18.480 15.051 22.605 1.00 89.81 116 LYS A C 1
ATOM 927 O O . LYS A 1 116 ? -18.414 15.481 23.754 1.00 89.81 116 LYS A O 1
ATOM 932 N N . VAL A 1 117 ? -19.196 13.995 22.242 1.00 90.56 117 VAL A N 1
ATOM 933 C CA . VAL A 1 117 ? -20.047 13.204 23.142 1.00 90.56 117 VAL A CA 1
ATOM 934 C C . VAL A 1 117 ? -19.340 11.969 23.687 1.00 90.56 117 VAL A C 1
ATOM 936 O O . VAL A 1 117 ? -19.619 11.570 24.812 1.00 90.56 117 VAL A O 1
ATOM 939 N N . ALA A 1 118 ? -18.394 11.408 22.930 1.00 89.88 118 ALA A N 1
ATOM 940 C CA . ALA A 1 118 ? -17.623 10.242 23.339 1.00 89.88 118 ALA A CA 1
ATOM 941 C C . ALA A 1 118 ? -16.159 10.335 22.890 1.00 89.88 118 ALA A C 1
ATOM 943 O O . ALA A 1 118 ? -15.797 10.967 21.890 1.00 89.88 118 ALA A O 1
ATOM 944 N N . THR A 1 119 ? -15.292 9.689 23.656 1.00 90.00 119 THR A N 1
ATOM 945 C CA . THR A 1 119 ? -13.890 9.445 23.312 1.00 90.00 119 THR A CA 1
ATOM 946 C C . THR A 1 119 ? -13.730 8.120 22.564 1.00 90.00 119 THR A C 1
ATOM 948 O O . THR A 1 119 ? -14.602 7.253 22.608 1.00 90.00 119 THR A O 1
ATOM 951 N N . ALA A 1 120 ? -12.610 7.949 21.85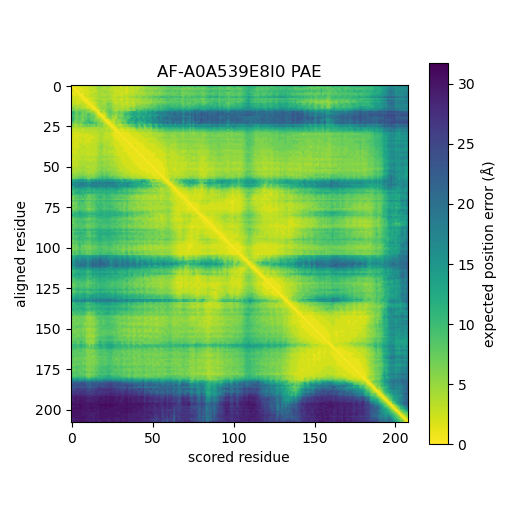4 1.00 88.44 120 ALA A N 1
ATOM 952 C CA . ALA A 1 120 ? -12.328 6.703 21.140 1.00 88.44 120 ALA A CA 1
ATOM 953 C C . ALA A 1 120 ? -12.226 5.515 22.114 1.00 88.44 120 ALA A C 1
ATOM 955 O O . ALA A 1 120 ? -12.676 4.413 21.814 1.00 88.44 120 ALA A O 1
ATOM 956 N N . GLU A 1 121 ? -11.680 5.763 23.304 1.00 89.19 121 GLU A N 1
ATOM 957 C CA . GLU A 1 121 ? -11.538 4.799 24.390 1.00 89.19 121 GLU A CA 1
ATOM 958 C C . GLU A 1 121 ? -12.898 4.326 24.925 1.00 89.19 121 GLU A C 1
ATOM 960 O O . GLU A 1 121 ? -13.077 3.135 25.169 1.00 89.19 121 GLU A O 1
ATOM 965 N N . GLU A 1 122 ? -13.866 5.234 25.074 1.00 90.56 122 GLU A N 1
ATOM 966 C CA . GLU A 1 122 ? -15.228 4.899 25.514 1.00 90.56 122 GLU A CA 1
ATOM 967 C C . GLU A 1 122 ? -15.969 4.058 24.468 1.00 90.56 122 GLU A C 1
ATOM 969 O O . GLU A 1 122 ? -16.572 3.046 24.817 1.00 90.56 122 GLU A O 1
ATOM 974 N N . ILE A 1 123 ? -15.853 4.414 23.183 1.00 88.94 123 ILE A N 1
ATOM 975 C CA . ILE A 1 123 ? -16.453 3.652 22.073 1.00 88.94 123 ILE A CA 1
ATOM 976 C C . ILE A 1 123 ? -15.841 2.245 21.973 1.00 88.94 123 ILE A C 1
ATOM 978 O O . ILE A 1 123 ? -16.534 1.276 21.662 1.00 88.94 123 ILE A O 1
ATOM 982 N N . MET A 1 124 ? -14.538 2.109 22.231 1.00 88.06 124 MET A N 1
ATOM 983 C CA . MET A 1 124 ? -13.881 0.801 22.295 1.00 88.06 124 MET A CA 1
ATOM 984 C C . MET A 1 124 ? -14.348 -0.016 23.500 1.00 88.06 124 MET A C 1
ATOM 986 O O . MET A 1 124 ? -14.648 -1.197 23.350 1.00 88.06 124 MET A O 1
ATOM 990 N N . ALA A 1 125 ? -14.457 0.600 24.679 1.00 88.31 125 ALA A N 1
ATOM 991 C CA . ALA A 1 125 ? -14.950 -0.079 25.874 1.00 88.31 125 ALA A CA 1
ATOM 992 C C . ALA A 1 125 ? -16.398 -0.574 25.699 1.00 88.31 125 ALA A C 1
ATOM 994 O O . ALA A 1 125 ? -16.743 -1.655 26.174 1.00 88.31 125 ALA A O 1
ATOM 995 N N . GLU A 1 126 ? -17.236 0.181 24.984 1.00 88.25 126 GLU A N 1
ATOM 996 C CA . GLU A 1 126 ? -18.596 -0.234 24.630 1.00 88.25 126 GLU A CA 1
ATOM 997 C C . GLU A 1 126 ? -18.614 -1.442 23.681 1.00 88.25 126 GLU A C 1
ATOM 999 O O . GLU A 1 126 ? -19.418 -2.358 23.866 1.00 88.25 126 GLU A O 1
ATOM 1004 N N . GLN A 1 127 ? -17.722 -1.480 22.686 1.00 86.25 127 GLN A N 1
ATOM 1005 C CA . GLN A 1 127 ? -17.586 -2.643 21.803 1.00 86.25 127 GLN A CA 1
ATOM 1006 C C . GLN A 1 127 ? -17.128 -3.885 22.563 1.00 86.25 127 GLN A C 1
ATOM 1008 O O . GLN A 1 127 ? -17.699 -4.954 22.374 1.00 86.25 127 GLN A O 1
ATOM 1013 N N . GLU A 1 128 ? -16.144 -3.743 23.452 1.00 86.25 128 GLU A N 1
ATOM 1014 C CA . GLU A 1 128 ? -15.652 -4.853 24.270 1.00 86.25 128 GLU A CA 1
ATOM 1015 C C . GLU A 1 128 ? -16.726 -5.377 25.232 1.00 86.25 128 GLU A C 1
ATOM 1017 O O . GLU A 1 128 ? -16.826 -6.584 25.453 1.00 86.25 128 GLU A O 1
ATOM 1022 N N . ALA A 1 129 ? -17.570 -4.494 25.774 1.00 87.38 129 ALA A N 1
ATOM 1023 C CA . ALA A 1 129 ? -18.690 -4.884 26.629 1.00 87.38 1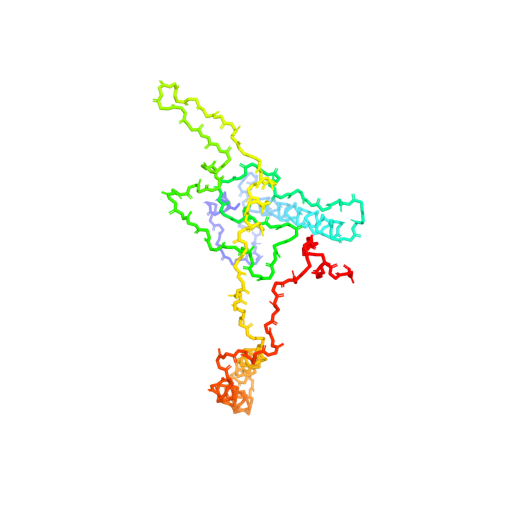29 ALA A CA 1
ATOM 1024 C C . ALA A 1 129 ? -19.784 -5.659 25.873 1.00 87.38 129 ALA A C 1
ATOM 1026 O O . ALA A 1 129 ? -20.463 -6.497 26.467 1.00 87.38 129 ALA A O 1
ATOM 1027 N N . ASN A 1 130 ? -19.943 -5.390 24.576 1.00 87.19 130 ASN A N 1
ATOM 1028 C CA . ASN A 1 130 ? -20.931 -6.020 23.701 1.00 87.19 130 ASN A CA 1
ATOM 1029 C C . ASN A 1 130 ? -20.304 -7.044 22.739 1.00 87.19 130 ASN A C 1
ATOM 1031 O O . ASN A 1 130 ? -20.873 -7.308 21.681 1.00 87.19 130 ASN A O 1
ATOM 1035 N N . ALA A 1 131 ? -19.143 -7.603 23.092 1.00 85.19 131 ALA A N 1
ATOM 1036 C CA . ALA A 1 131 ? -18.410 -8.524 22.235 1.00 85.19 131 ALA A CA 1
ATOM 1037 C C . ALA A 1 131 ? -19.232 -9.775 21.874 1.00 85.19 131 ALA A C 1
ATOM 1039 O O . ALA A 1 131 ? -19.881 -10.396 22.727 1.00 85.19 131 ALA A O 1
ATOM 1040 N N . ASP A 1 132 ? -19.165 -10.172 20.605 1.00 83.06 132 ASP A N 1
ATOM 1041 C CA . ASP A 1 132 ? -19.811 -11.378 20.106 1.00 83.06 132 ASP A CA 1
ATOM 1042 C C . ASP A 1 132 ? -19.164 -12.633 20.706 1.00 83.06 132 ASP A C 1
ATOM 1044 O O . ASP A 1 132 ? -17.945 -12.768 20.797 1.00 83.06 132 ASP A O 1
ATOM 1048 N N . LYS A 1 133 ? -19.999 -13.602 21.104 1.00 76.81 133 LYS A N 1
ATOM 1049 C CA . LYS A 1 133 ? -19.519 -14.822 21.777 1.00 76.81 133 LYS A CA 1
ATOM 1050 C C . LYS A 1 133 ? -18.814 -15.806 20.846 1.00 76.81 133 LYS A C 1
ATOM 1052 O O . LYS A 1 133 ? -18.012 -16.601 21.313 1.00 76.81 133 LYS A O 1
ATOM 1057 N N . ASN A 1 134 ? -19.149 -15.779 19.558 1.00 78.81 134 ASN A N 1
ATOM 1058 C CA . ASN A 1 134 ? -18.676 -16.744 18.569 1.00 78.81 134 ASN A CA 1
ATOM 1059 C C . ASN A 1 134 ? -18.090 -15.992 17.371 1.00 78.81 134 ASN A C 1
ATOM 1061 O O . ASN A 1 134 ? -18.786 -15.732 16.388 1.00 78.81 134 ASN A O 1
ATOM 1065 N N . ILE A 1 135 ? -16.812 -15.632 17.463 1.00 80.88 135 ILE A N 1
ATOM 1066 C CA . ILE A 1 135 ? -16.076 -15.001 16.367 1.00 80.88 135 ILE A CA 1
ATOM 1067 C C . ILE A 1 135 ? -15.377 -16.100 15.564 1.00 80.88 135 ILE A C 1
ATOM 1069 O O . ILE A 1 135 ? -14.494 -16.791 16.066 1.00 80.88 135 ILE A O 1
ATOM 1073 N N . HIS A 1 136 ? -15.780 -16.274 14.306 1.00 78.38 136 HIS A N 1
ATOM 1074 C CA . HIS A 1 136 ? -15.201 -17.283 13.419 1.00 78.38 136 HIS A CA 1
ATOM 1075 C C . HIS A 1 136 ? -14.096 -16.674 12.552 1.00 78.38 136 HIS A C 1
ATOM 1077 O O . HIS A 1 136 ? -14.359 -15.791 11.735 1.00 78.38 136 HIS A O 1
ATOM 1083 N N . MET A 1 137 ? -12.873 -17.186 12.695 1.00 82.56 137 MET A N 1
ATOM 1084 C CA . MET A 1 137 ? -11.719 -16.785 11.890 1.00 82.56 137 MET A CA 1
ATOM 1085 C C . MET A 1 137 ? -11.372 -17.864 10.858 1.00 82.56 137 MET A C 1
ATOM 1087 O O . MET A 1 137 ? -11.506 -19.054 11.147 1.00 82.56 137 MET A O 1
ATOM 1091 N N . PRO A 1 138 ? -10.931 -17.486 9.644 1.00 81.25 138 PRO A N 1
ATOM 1092 C CA . PRO A 1 138 ? -10.456 -18.460 8.670 1.00 81.25 138 PRO A CA 1
ATOM 1093 C C . PRO A 1 138 ? -9.169 -19.133 9.166 1.00 81.25 138 PRO A C 1
ATOM 1095 O O . PRO A 1 138 ? -8.286 -18.469 9.714 1.00 81.25 138 PRO A O 1
ATOM 1098 N N . SER A 1 139 ? -9.040 -20.440 8.931 1.00 81.88 139 SER A N 1
ATOM 1099 C CA . SER A 1 139 ? -7.818 -21.183 9.235 1.00 81.88 139 SER A CA 1
ATOM 1100 C C . SER A 1 139 ? -6.666 -20.771 8.302 1.00 81.88 139 SER A C 1
ATOM 1102 O O . SER A 1 139 ? -6.884 -20.419 7.135 1.00 81.88 139 SER A O 1
ATOM 1104 N N . PRO A 1 140 ? -5.411 -20.788 8.785 1.00 85.38 140 PRO A N 1
ATOM 1105 C CA . PRO A 1 140 ? -4.254 -20.533 7.938 1.00 85.38 140 PRO A CA 1
ATOM 1106 C C . PRO A 1 140 ? -4.050 -21.681 6.938 1.00 85.38 140 PRO A C 1
ATOM 1108 O O . PRO A 1 140 ? -4.053 -22.846 7.319 1.00 85.38 140 PRO A O 1
ATOM 1111 N N . SER A 1 141 ? -3.790 -21.344 5.670 1.00 88.62 141 SER A N 1
ATOM 1112 C CA . SER A 1 141 ? -3.514 -22.314 4.600 1.00 88.62 141 SER A CA 1
ATOM 1113 C C . SER A 1 141 ? -2.150 -22.074 3.958 1.00 88.62 141 SER A C 1
ATOM 1115 O O . SER A 1 141 ? -1.791 -20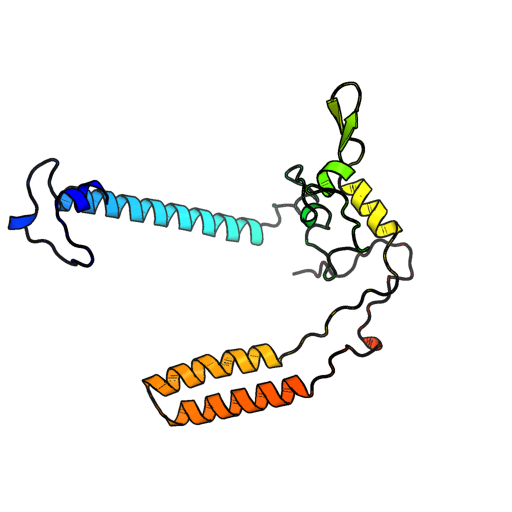.948 3.599 1.00 88.62 141 SER A O 1
ATOM 1117 N N . TYR A 1 142 ? -1.385 -23.148 3.762 1.00 89.88 142 TYR A N 1
ATOM 1118 C CA . TYR A 1 142 ? -0.082 -23.097 3.090 1.00 89.88 142 TYR A CA 1
ATOM 1119 C C . TYR A 1 142 ? -0.201 -23.140 1.558 1.00 89.88 142 TYR A C 1
ATOM 1121 O O . TYR A 1 142 ? 0.711 -22.703 0.849 1.00 89.88 142 TYR A O 1
ATOM 1129 N N . TRP A 1 143 ? -1.314 -23.648 1.021 1.00 93.81 143 TRP A N 1
ATOM 1130 C CA . TRP A 1 143 ? -1.456 -23.940 -0.407 1.00 93.81 143 TRP A CA 1
ATOM 1131 C C . TRP A 1 143 ? -1.429 -22.718 -1.330 1.00 93.81 143 TRP A C 1
ATOM 1133 O O . TRP A 1 143 ? -0.777 -22.812 -2.376 1.00 93.81 143 TRP A O 1
ATOM 1143 N N . PRO A 1 144 ? -2.023 -21.558 -0.979 1.00 94.38 144 PRO A N 1
ATOM 1144 C CA . PRO A 1 144 ? -1.887 -20.345 -1.783 1.00 94.38 144 PRO A CA 1
ATOM 1145 C C . PRO A 1 144 ? -0.425 -19.934 -1.990 1.00 94.38 144 PRO A C 1
ATOM 1147 O O . PRO A 1 144 ? -0.052 -19.475 -3.069 1.00 94.38 144 PRO A O 1
ATOM 1150 N N . MET A 1 145 ? 0.424 -20.145 -0.981 1.00 94.94 145 MET A N 1
ATOM 1151 C CA . MET A 1 145 ? 1.845 -19.807 -1.043 1.00 94.94 145 MET A CA 1
ATOM 1152 C C . MET A 1 145 ? 2.611 -20.754 -1.978 1.00 94.94 145 MET A C 1
ATOM 1154 O O . MET A 1 145 ? 3.413 -20.303 -2.798 1.00 94.94 145 MET A O 1
ATOM 1158 N N . VAL A 1 146 ? 2.327 -22.060 -1.911 1.00 95.00 146 VAL A N 1
ATOM 1159 C CA . VAL A 1 146 ? 2.927 -23.063 -2.810 1.00 95.00 146 VAL A CA 1
ATOM 1160 C C . VAL A 1 146 ? 2.476 -22.838 -4.257 1.00 95.00 146 VAL A C 1
ATOM 1162 O O . VAL A 1 146 ? 3.299 -22.862 -5.174 1.00 95.00 146 VAL A O 1
ATOM 1165 N N . LEU A 1 147 ? 1.192 -22.532 -4.465 1.00 96.00 147 LEU A N 1
ATOM 1166 C CA . LEU A 1 147 ? 0.644 -22.178 -5.774 1.00 96.00 147 LEU A CA 1
ATOM 1167 C C . LEU A 1 147 ? 1.334 -20.930 -6.335 1.00 96.00 147 LEU A C 1
ATOM 1169 O O . LEU A 1 147 ? 1.778 -20.936 -7.486 1.00 96.00 147 LEU A O 1
ATOM 1173 N N . ALA A 1 148 ? 1.482 -19.880 -5.522 1.00 97.12 148 ALA A N 1
ATOM 1174 C CA . ALA A 1 148 ? 2.172 -18.659 -5.921 1.00 97.12 148 ALA A CA 1
ATOM 1175 C C . ALA A 1 148 ? 3.637 -18.918 -6.302 1.00 97.12 148 ALA A C 1
ATOM 1177 O O . ALA A 1 148 ? 4.123 -18.306 -7.249 1.00 97.12 148 ALA A O 1
ATOM 1178 N N . LEU A 1 149 ? 4.324 -19.850 -5.629 1.00 96.38 149 LEU A N 1
ATOM 1179 C CA . LEU A 1 149 ? 5.699 -20.249 -5.950 1.00 96.38 149 LEU A CA 1
ATOM 1180 C C . LEU A 1 149 ? 5.803 -21.068 -7.249 1.00 96.38 149 LEU A C 1
ATOM 1182 O O . LEU A 1 149 ? 6.821 -21.005 -7.941 1.00 96.38 149 LEU A O 1
ATOM 1186 N N . ALA A 1 150 ? 4.756 -21.798 -7.632 1.00 96.81 150 ALA A N 1
ATOM 1187 C CA . ALA A 1 150 ? 4.736 -22.550 -8.884 1.00 96.81 150 ALA A CA 1
ATOM 1188 C C . ALA A 1 150 ? 4.774 -21.629 -10.123 1.00 96.81 150 ALA A C 1
ATOM 1190 O O . ALA A 1 150 ? 5.414 -21.954 -11.128 1.00 96.81 150 ALA A O 1
ATOM 1191 N N . LEU A 1 151 ? 4.150 -20.447 -10.042 1.00 96.25 151 LEU A N 1
ATOM 1192 C CA . LEU A 1 151 ? 4.096 -19.465 -11.132 1.00 96.25 151 LEU A CA 1
ATOM 1193 C C . LEU A 1 151 ? 5.477 -18.957 -11.599 1.00 96.25 151 LEU A C 1
ATOM 1195 O O . LEU A 1 151 ? 5.752 -19.056 -12.798 1.00 96.25 151 LEU A O 1
ATOM 1199 N N . PRO A 1 152 ? 6.378 -18.443 -10.734 1.00 96.88 152 PRO A N 1
ATOM 1200 C CA . PRO A 1 152 ? 7.702 -17.998 -11.160 1.00 96.88 152 PRO A CA 1
ATOM 1201 C C . PRO A 1 152 ? 8.566 -19.149 -11.683 1.00 96.88 152 PRO A C 1
ATOM 1203 O O . PRO A 1 152 ? 9.340 -18.932 -12.612 1.00 96.88 152 PRO A O 1
ATOM 1206 N N . ILE A 1 153 ? 8.407 -20.375 -11.166 1.00 96.50 153 ILE A N 1
ATOM 1207 C CA . ILE A 1 153 ? 9.108 -21.560 -11.691 1.00 96.50 153 ILE A CA 1
ATOM 1208 C C . ILE A 1 153 ? 8.694 -21.816 -13.146 1.00 96.50 153 ILE A C 1
ATOM 1210 O O . ILE A 1 153 ? 9.553 -21.995 -14.013 1.00 96.50 153 ILE A O 1
ATOM 1214 N N . MET A 1 154 ? 7.390 -21.772 -13.438 1.00 96.81 154 MET A N 1
ATOM 1215 C CA . MET A 1 154 ? 6.898 -21.901 -14.812 1.00 96.81 154 MET A CA 1
ATOM 1216 C C . MET A 1 154 ? 7.361 -20.745 -15.698 1.00 96.81 154 MET A C 1
ATOM 1218 O O . MET A 1 154 ? 7.834 -20.987 -16.806 1.00 96.81 154 MET A O 1
ATOM 1222 N N . ALA A 1 155 ? 7.252 -19.501 -15.221 1.00 96.94 155 ALA A N 1
ATOM 1223 C CA . ALA A 1 155 ? 7.666 -18.318 -15.973 1.00 96.94 155 ALA A CA 1
ATOM 1224 C C . ALA A 1 155 ? 9.158 -18.377 -16.332 1.00 96.94 155 ALA A C 1
ATOM 1226 O O . ALA A 1 155 ? 9.540 -18.119 -17.473 1.00 96.94 155 ALA A O 1
ATOM 1227 N N . TYR A 1 156 ? 10.000 -18.801 -15.389 1.00 96.88 156 TYR A N 1
ATOM 1228 C CA . TYR A 1 156 ? 11.416 -19.048 -15.633 1.00 96.88 156 TYR A CA 1
ATOM 1229 C C . TYR A 1 156 ? 11.628 -20.194 -16.637 1.00 96.88 156 TYR A C 1
ATOM 1231 O O . TYR A 1 156 ? 12.468 -20.094 -17.534 1.00 96.88 156 TYR A O 1
ATOM 1239 N N . GLY A 1 157 ? 10.824 -21.257 -16.558 1.00 96.44 157 GLY A N 1
ATOM 1240 C CA . GLY A 1 157 ? 10.841 -22.353 -17.526 1.00 96.44 157 GLY A CA 1
ATOM 1241 C C . GLY A 1 157 ? 10.517 -21.925 -18.961 1.00 96.44 157 GLY A C 1
ATOM 1242 O O . GLY A 1 157 ? 11.186 -22.368 -19.893 1.00 96.44 157 GLY A O 1
ATOM 1243 N N . VAL A 1 158 ? 9.560 -21.013 -19.151 1.00 96.69 158 VAL A N 1
ATOM 1244 C CA . VAL A 1 158 ? 9.228 -20.452 -20.476 1.00 96.69 158 VAL A CA 1
ATOM 1245 C C . VAL A 1 158 ? 10.433 -19.756 -21.113 1.00 96.69 158 VAL A C 1
ATOM 1247 O O . VAL A 1 158 ? 10.614 -19.838 -22.326 1.00 96.69 158 VAL A O 1
ATOM 1250 N N . ILE A 1 159 ? 11.274 -19.106 -20.306 1.00 96.75 159 ILE A N 1
ATOM 1251 C CA . ILE A 1 159 ? 12.440 -18.360 -20.789 1.00 96.75 159 ILE A CA 1
ATOM 1252 C C . ILE A 1 159 ? 13.630 -19.293 -21.060 1.00 96.75 159 ILE A C 1
ATOM 1254 O O . ILE A 1 159 ? 14.280 -19.164 -22.096 1.00 96.75 159 ILE A O 1
ATOM 1258 N N . PHE A 1 160 ? 13.932 -20.220 -20.142 1.00 96.38 160 PHE A N 1
ATOM 1259 C CA . PHE A 1 160 ? 15.223 -20.923 -20.134 1.00 96.38 160 PHE A CA 1
ATOM 1260 C C . PHE A 1 160 ? 15.149 -22.420 -20.436 1.00 96.38 160 PHE A C 1
ATOM 1262 O O . PHE A 1 160 ? 16.051 -22.959 -21.077 1.00 96.38 160 PHE A O 1
ATOM 1269 N N . THR A 1 161 ? 14.121 -23.129 -19.962 1.00 94.50 161 THR A N 1
ATOM 1270 C CA . THR A 1 161 ? 14.045 -24.586 -20.134 1.00 94.50 161 THR A CA 1
ATOM 1271 C C . THR A 1 161 ? 12.635 -25.138 -19.965 1.00 94.50 161 THR A C 1
ATOM 1273 O O . THR A 1 161 ? 11.959 -24.939 -18.955 1.00 94.50 161 THR A O 1
ATOM 1276 N N . ARG A 1 162 ? 12.219 -25.954 -20.938 1.00 94.31 162 ARG A N 1
ATOM 1277 C CA . ARG A 1 162 ? 10.882 -26.565 -20.980 1.00 94.31 162 ARG A CA 1
ATOM 1278 C C . ARG A 1 162 ? 10.620 -27.502 -19.797 1.00 94.31 162 ARG A C 1
ATOM 1280 O O . ARG A 1 162 ? 9.470 -27.684 -19.419 1.00 94.31 162 ARG A O 1
ATOM 1287 N N . VAL A 1 163 ? 11.667 -28.069 -19.189 1.00 95.69 163 VAL A N 1
ATOM 1288 C CA . VAL A 1 163 ? 11.534 -28.984 -18.039 1.00 95.69 163 VAL A CA 1
ATOM 1289 C C . VAL A 1 163 ? 10.907 -28.274 -16.839 1.00 95.69 163 VAL A C 1
ATOM 1291 O O . VAL A 1 163 ? 10.035 -28.836 -16.182 1.00 95.69 163 VAL A O 1
ATOM 1294 N N . LEU A 1 164 ? 11.279 -27.017 -16.586 1.00 95.19 164 LEU A N 1
ATOM 1295 C CA . LEU A 1 164 ? 10.740 -26.256 -15.456 1.00 95.19 164 LEU A CA 1
ATOM 1296 C C . LEU A 1 164 ? 9.274 -25.858 -15.652 1.00 95.19 164 LEU A C 1
ATOM 1298 O O . LEU A 1 164 ? 8.562 -25.694 -14.668 1.00 95.19 164 LEU A O 1
ATOM 1302 N N . ILE A 1 165 ? 8.796 -25.789 -16.899 1.00 96.31 165 ILE A N 1
ATOM 1303 C CA . ILE A 1 165 ? 7.365 -25.612 -17.186 1.00 96.31 165 ILE A CA 1
ATOM 1304 C C . ILE A 1 165 ? 6.584 -26.823 -16.678 1.00 96.31 165 ILE A C 1
ATOM 1306 O O . ILE A 1 165 ? 5.565 -26.661 -16.018 1.00 96.31 165 ILE A O 1
ATOM 1310 N N . VAL A 1 166 ? 7.081 -28.036 -16.943 1.00 96.56 166 VAL A N 1
ATOM 1311 C CA . VAL A 1 166 ? 6.434 -29.271 -16.479 1.00 96.56 166 VAL A CA 1
ATOM 1312 C C . VAL A 1 166 ? 6.471 -29.353 -14.953 1.00 96.56 166 VAL A C 1
ATOM 1314 O O . VAL A 1 166 ? 5.444 -29.615 -14.339 1.00 96.56 166 VAL A O 1
ATOM 1317 N N . VAL A 1 167 ? 7.621 -29.068 -14.331 1.00 95.75 167 VAL A N 1
ATOM 1318 C CA . VAL A 1 167 ? 7.759 -29.077 -12.863 1.00 95.75 167 VAL A CA 1
ATOM 1319 C C . VAL A 1 167 ? 6.828 -28.055 -12.205 1.00 95.75 167 VAL A C 1
ATOM 1321 O O . VAL A 1 167 ? 6.075 -28.409 -11.302 1.00 95.75 167 VAL A O 1
ATOM 1324 N N . GLY A 1 168 ? 6.835 -26.805 -12.673 1.00 96.06 168 GLY A N 1
ATOM 1325 C CA . GLY A 1 168 ? 5.953 -25.765 -12.148 1.00 96.06 168 GLY A CA 1
ATOM 1326 C C . GLY A 1 168 ? 4.473 -26.066 -12.407 1.00 96.06 168 GLY A C 1
ATOM 1327 O O . GLY A 1 168 ? 3.651 -25.861 -11.523 1.00 96.06 168 GLY A O 1
ATOM 1328 N N . GLY A 1 169 ? 4.132 -26.632 -13.569 1.00 96.38 169 GLY A N 1
ATOM 1329 C CA . GLY A 1 169 ? 2.766 -27.047 -13.892 1.00 96.38 169 GLY A CA 1
ATOM 1330 C C . GLY A 1 169 ? 2.255 -28.161 -12.977 1.00 96.38 169 GLY A C 1
ATOM 1331 O O . GLY A 1 169 ? 1.126 -28.089 -12.499 1.00 96.38 169 GLY A O 1
ATOM 1332 N N . LEU A 1 170 ? 3.094 -29.154 -12.666 1.00 96.75 170 LEU A N 1
ATOM 1333 C CA . LEU A 1 170 ? 2.755 -30.206 -11.704 1.00 96.75 170 LEU A CA 1
ATOM 1334 C C . LEU A 1 170 ? 2.561 -29.645 -10.293 1.00 96.75 170 LEU A C 1
ATOM 1336 O O . LEU A 1 170 ? 1.581 -29.993 -9.640 1.00 96.75 170 LEU A O 1
ATOM 1340 N N . LEU A 1 171 ? 3.450 -28.755 -9.838 1.00 96.25 171 LEU A N 1
ATOM 1341 C CA . LEU A 1 171 ? 3.312 -28.089 -8.538 1.00 96.25 171 LEU A CA 1
ATOM 1342 C C . LEU A 1 171 ? 2.031 -27.256 -8.457 1.00 96.25 171 LEU A C 1
ATOM 1344 O O . LEU A 1 171 ? 1.348 -27.294 -7.437 1.00 96.25 171 LEU A O 1
ATOM 1348 N N . LEU A 1 172 ? 1.681 -26.540 -9.525 1.00 97.25 172 LEU A N 1
ATOM 1349 C CA . LEU A 1 172 ? 0.457 -25.748 -9.599 1.00 97.25 172 LEU A CA 1
ATOM 1350 C C . LEU A 1 172 ? -0.785 -26.636 -9.501 1.00 97.25 172 LEU A C 1
ATOM 1352 O O . LEU A 1 172 ? -1.649 -26.377 -8.668 1.00 97.25 172 LEU A O 1
ATOM 1356 N N . LEU A 1 173 ? -0.852 -27.703 -10.304 1.00 96.94 173 LEU A N 1
ATOM 1357 C CA . LEU A 1 173 ? -1.982 -28.635 -10.287 1.00 96.94 173 LEU A CA 1
ATOM 1358 C C . LEU A 1 173 ? -2.119 -29.332 -8.931 1.00 96.94 173 LEU A C 1
ATOM 1360 O O . LEU A 1 173 ? -3.226 -29.431 -8.411 1.00 96.94 173 LEU A O 1
ATOM 1364 N N . LEU A 1 174 ? -1.002 -29.767 -8.340 1.00 95.88 174 LEU A N 1
ATOM 1365 C CA . LEU A 1 174 ? -0.988 -30.378 -7.014 1.00 95.88 174 LEU A CA 1
ATOM 1366 C C . LEU A 1 174 ? -1.459 -29.392 -5.946 1.00 95.88 174 LEU A C 1
ATOM 1368 O O . LEU A 1 174 ? -2.285 -29.759 -5.120 1.00 95.88 174 LEU A O 1
ATOM 1372 N N . SER A 1 175 ? -0.979 -28.147 -5.984 1.00 95.38 175 SER A N 1
ATOM 1373 C CA . SER A 1 175 ? -1.369 -27.124 -5.008 1.00 95.38 175 SER A CA 1
ATOM 1374 C C . SER A 1 175 ? -2.851 -26.789 -5.120 1.00 95.38 175 SER A C 1
ATOM 1376 O O . SER A 1 175 ? -3.526 -26.708 -4.106 1.00 95.38 175 SER A O 1
ATOM 1378 N N . MET A 1 176 ? -3.382 -26.646 -6.338 1.00 96.00 176 MET A N 1
ATOM 1379 C CA . MET A 1 176 ? -4.813 -26.410 -6.552 1.00 96.00 176 MET A CA 1
ATOM 1380 C C . MET A 1 176 ? -5.663 -27.586 -6.075 1.00 96.00 176 MET A C 1
ATOM 1382 O O . MET A 1 176 ? -6.684 -27.379 -5.429 1.00 96.00 176 MET A O 1
ATOM 1386 N N . PHE A 1 177 ? -5.244 -28.812 -6.391 1.00 95.62 177 PHE A N 1
ATOM 1387 C CA . PHE A 1 177 ? -5.956 -30.013 -5.971 1.00 95.62 177 PHE A CA 1
ATOM 1388 C C . PHE A 1 177 ? -5.950 -30.164 -4.449 1.00 95.62 177 PHE A C 1
ATOM 1390 O O . PHE A 1 177 ? -6.992 -30.410 -3.856 1.00 95.62 177 PHE A O 1
ATOM 1397 N N . ALA A 1 178 ? -4.797 -29.976 -3.810 1.00 93.00 178 ALA A N 1
ATOM 1398 C CA . ALA A 1 178 ? -4.670 -30.099 -2.367 1.00 93.00 178 ALA A CA 1
ATOM 1399 C C . ALA A 1 178 ? -5.382 -28.963 -1.619 1.00 93.00 178 ALA A C 1
ATOM 1401 O O . ALA A 1 178 ? -6.018 -29.224 -0.604 1.00 93.00 178 ALA A O 1
ATOM 1402 N N . TRP A 1 179 ? -5.366 -27.740 -2.159 1.00 93.81 179 TRP A N 1
ATOM 1403 C CA . TRP A 1 179 ? -6.145 -26.628 -1.615 1.00 93.81 179 TRP A CA 1
ATOM 1404 C C . TRP A 1 179 ? -7.650 -26.883 -1.713 1.00 93.81 179 TRP A C 1
ATOM 1406 O O . TRP A 1 179 ? -8.384 -26.617 -0.773 1.00 93.81 179 TRP A O 1
ATOM 1416 N N . ALA A 1 180 ? -8.119 -27.454 -2.825 1.00 93.06 180 ALA A N 1
ATOM 1417 C CA . ALA A 1 180 ? -9.531 -27.792 -3.001 1.00 93.06 180 ALA A CA 1
ATOM 1418 C C . ALA A 1 180 ? -10.020 -28.903 -2.052 1.00 93.06 180 ALA A C 1
ATOM 1420 O O . ALA A 1 180 ? -11.223 -29.028 -1.838 1.00 93.06 180 ALA A O 1
ATOM 1421 N N . LEU A 1 181 ? -9.107 -29.720 -1.519 1.00 91.44 181 LEU A N 1
ATOM 1422 C CA . LEU A 1 181 ? -9.404 -30.749 -0.521 1.00 91.44 181 LEU A CA 1
ATOM 1423 C C . LEU A 1 181 ? -9.245 -30.253 0.921 1.00 91.44 181 LEU A C 1
ATOM 1425 O O . LEU A 1 181 ? -9.595 -30.983 1.847 1.00 91.44 181 LEU A O 1
ATOM 1429 N N . GLU A 1 182 ? -8.705 -29.052 1.120 1.00 87.69 182 GLU A N 1
ATOM 1430 C CA . GLU A 1 182 ? -8.589 -28.456 2.444 1.00 87.69 182 GLU A CA 1
ATOM 1431 C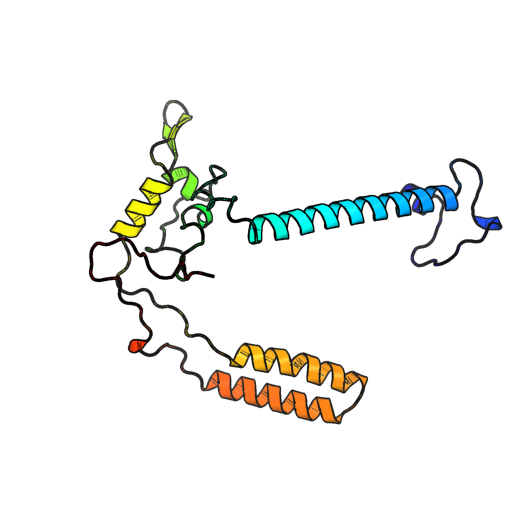 C . GLU A 1 182 ? -9.991 -28.123 2.981 1.00 87.69 182 GLU A C 1
ATOM 1433 O O . GLU A 1 182 ? -10.809 -27.556 2.246 1.00 87.69 182 GLU A O 1
ATOM 1438 N N . PRO A 1 183 ? -10.308 -28.483 4.239 1.00 82.75 183 PRO A N 1
ATOM 1439 C CA . PRO A 1 183 ? -11.569 -28.099 4.853 1.00 82.75 183 PRO A CA 1
ATOM 1440 C C . PRO A 1 183 ? -11.767 -26.582 4.785 1.00 82.75 183 PRO A C 1
ATOM 1442 O O . PRO A 1 183 ? -10.873 -25.809 5.117 1.00 82.75 183 PRO A O 1
ATOM 1445 N N . SER A 1 184 ? -12.955 -26.145 4.364 1.00 70.94 184 SER A N 1
ATOM 1446 C CA . SER A 1 184 ? -13.278 -24.716 4.258 1.00 70.94 184 SER A CA 1
ATOM 1447 C C . SER A 1 184 ? -13.546 -24.048 5.609 1.00 70.94 184 SER A C 1
ATOM 1449 O O . SER A 1 184 ? -13.728 -22.834 5.661 1.00 70.94 184 SER A O 1
ATOM 1451 N N . VAL A 1 185 ? -13.651 -24.838 6.677 1.00 65.69 185 VAL A N 1
ATOM 1452 C CA . VAL A 1 185 ? -13.922 -24.393 8.045 1.00 65.69 185 VAL A CA 1
ATOM 1453 C C . VAL A 1 185 ? -12.853 -24.961 8.970 1.00 65.69 185 VAL A C 1
ATOM 1455 O O . VAL A 1 185 ? -12.398 -26.087 8.763 1.00 65.69 185 VAL A O 1
ATOM 1458 N N . ALA A 1 186 ? -12.437 -24.161 9.948 1.00 62.69 186 ALA A N 1
ATOM 1459 C CA . ALA A 1 186 ? -11.537 -24.606 11.002 1.00 62.69 186 ALA A CA 1
ATOM 1460 C C . ALA A 1 186 ? -12.246 -25.630 11.906 1.00 62.69 186 ALA A C 1
ATOM 1462 O O . ALA A 1 186 ? -13.476 -25.613 12.006 1.00 62.69 186 ALA A O 1
ATOM 1463 N N . ASP A 1 187 ? -11.481 -26.522 12.535 1.00 63.50 187 ASP A N 1
ATOM 1464 C CA . ASP A 1 187 ? -12.032 -27.452 13.522 1.00 63.50 187 ASP A CA 1
ATOM 1465 C C . ASP A 1 187 ? -12.487 -26.690 14.771 1.00 63.50 187 ASP A C 1
ATOM 1467 O O . ASP A 1 187 ? -11.948 -25.633 15.103 1.00 63.50 187 ASP A O 1
ATOM 1471 N N . ASP A 1 188 ? -13.444 -27.250 15.515 1.00 58.62 188 ASP A N 1
ATOM 1472 C CA . ASP A 1 188 ? -14.021 -26.558 16.673 1.00 58.62 188 ASP A CA 1
ATOM 1473 C C . ASP A 1 188 ? -13.009 -26.275 17.806 1.00 58.62 188 ASP A C 1
ATOM 1475 O O . ASP A 1 188 ? -13.278 -25.488 18.712 1.00 58.62 188 ASP A O 1
ATOM 1479 N N . SER A 1 189 ? -11.830 -26.902 17.757 1.00 57.66 189 SER A N 1
ATOM 1480 C CA . SER A 1 189 ? -10.703 -26.642 18.657 1.00 57.66 189 SER A CA 1
ATOM 1481 C C . SER A 1 189 ? -9.904 -25.377 18.332 1.00 57.66 189 SER A C 1
ATOM 1483 O O . SER A 1 189 ? -9.129 -24.938 19.177 1.00 57.66 189 SER A O 1
ATOM 1485 N N . ASP A 1 190 ? -10.066 -24.821 17.130 1.00 55.47 190 ASP A N 1
ATOM 1486 C CA . ASP A 1 190 ? -9.357 -23.626 16.657 1.00 55.47 190 ASP A CA 1
ATOM 1487 C C . ASP A 1 190 ? -10.151 -22.336 16.930 1.00 55.47 190 ASP A C 1
ATOM 1489 O O . ASP A 1 190 ? -9.702 -21.240 16.586 1.00 55.47 190 ASP A O 1
ATOM 1493 N N . TYR A 1 191 ? -11.334 -22.442 17.547 1.00 56.72 191 TYR A N 1
ATOM 1494 C CA . TYR A 1 191 ? -12.051 -21.280 18.059 1.00 56.72 191 TYR A CA 1
ATOM 1495 C C . TYR A 1 191 ? -11.376 -20.788 19.334 1.00 56.72 191 TYR A C 1
ATOM 1497 O O . TYR A 1 191 ? -11.212 -21.546 20.288 1.00 56.72 191 TYR A O 1
ATOM 1505 N N . ASP A 1 192 ? -11.040 -19.503 19.370 1.00 55.78 192 ASP A N 1
ATOM 1506 C CA . ASP A 1 192 ? -10.698 -18.825 20.614 1.00 55.78 192 ASP A CA 1
ATOM 1507 C C . ASP A 1 192 ? -12.023 -18.437 21.294 1.00 55.78 192 ASP A C 1
ATOM 1509 O O . ASP A 1 192 ? -12.712 -17.535 20.801 1.00 55.78 192 ASP A O 1
ATOM 1513 N N . PRO A 1 193 ? -12.486 -19.146 22.345 1.00 49.75 193 PRO A N 1
ATOM 1514 C CA . PRO A 1 193 ? -13.658 -18.690 23.070 1.00 49.75 193 PRO A CA 1
ATOM 1515 C C . PRO A 1 193 ? -13.330 -17.329 23.700 1.00 49.75 193 PRO A C 1
ATOM 1517 O O . PRO A 1 193 ? -12.206 -17.131 24.169 1.00 49.75 193 PRO A O 1
ATOM 1520 N N . PRO A 1 194 ? -14.291 -16.391 23.783 1.00 46.50 194 PRO A N 1
ATOM 1521 C CA . PRO A 1 194 ? -14.089 -15.180 24.561 1.00 46.50 194 PRO A CA 1
ATOM 1522 C C . PRO A 1 194 ? -13.642 -15.596 25.960 1.00 46.50 194 PRO A C 1
ATOM 1524 O O . PRO A 1 194 ? -14.259 -16.482 26.557 1.00 46.50 194 PRO A O 1
ATOM 1527 N N . ALA A 1 195 ? -12.560 -15.000 26.466 1.00 46.88 195 ALA A N 1
ATOM 1528 C CA . ALA A 1 195 ? -12.050 -15.314 27.791 1.00 46.88 195 ALA A CA 1
ATOM 1529 C C . ALA A 1 195 ? -13.200 -15.252 28.815 1.00 46.88 195 ALA A C 1
ATOM 1531 O O . ALA A 1 195 ? -13.746 -14.185 29.082 1.00 46.88 195 ALA A O 1
ATOM 1532 N N . ASP A 1 196 ? -13.551 -16.394 29.415 1.00 45.19 196 ASP A N 1
ATOM 1533 C CA . ASP A 1 196 ? -14.622 -16.539 30.425 1.00 45.19 196 ASP A CA 1
ATOM 1534 C C . ASP A 1 196 ? -14.270 -15.866 31.773 1.00 45.19 196 ASP A C 1
ATOM 1536 O O . ASP A 1 196 ? -14.869 -16.086 32.823 1.00 45.19 196 ASP A O 1
ATOM 1540 N N . THR A 1 197 ? -13.246 -15.021 31.768 1.00 37.84 197 THR A N 1
ATOM 1541 C CA . THR A 1 197 ? -12.806 -14.227 32.902 1.00 37.84 197 THR A CA 1
ATOM 1542 C C . THR A 1 197 ? -12.902 -12.772 32.492 1.00 37.84 197 THR A C 1
ATOM 1544 O O . THR A 1 197 ? -12.283 -12.397 31.503 1.00 37.84 197 THR A O 1
ATOM 1547 N N . GLY A 1 198 ? -13.630 -11.951 33.255 1.00 38.59 198 GLY A N 1
ATOM 1548 C CA . GLY A 1 198 ? -13.766 -10.495 33.075 1.00 38.59 198 GLY A CA 1
ATOM 1549 C C . GLY A 1 198 ? -12.463 -9.696 33.253 1.00 38.59 198 GLY A C 1
ATOM 1550 O O . GLY A 1 198 ? -12.444 -8.669 33.927 1.00 38.59 198 GLY A O 1
ATOM 1551 N N . GLY A 1 199 ? -11.361 -10.184 32.693 1.00 35.22 199 GLY A N 1
ATOM 1552 C CA . GLY A 1 199 ? -10.131 -9.463 32.448 1.00 35.22 199 GLY A CA 1
ATOM 1553 C C . GLY A 1 199 ? -10.072 -9.111 30.969 1.00 35.22 199 GLY A C 1
ATOM 1554 O O . GLY A 1 199 ? -10.355 -9.948 30.117 1.00 35.22 199 GLY A O 1
ATOM 1555 N N . ALA A 1 200 ? -9.706 -7.862 30.683 1.00 36.91 200 ALA A N 1
ATOM 1556 C CA . ALA A 1 200 ? -9.373 -7.397 29.344 1.00 36.91 200 ALA A CA 1
ATOM 1557 C C . ALA A 1 200 ? -8.541 -8.448 28.596 1.00 36.91 200 ALA A C 1
ATOM 1559 O O . ALA A 1 200 ? -7.665 -9.059 29.212 1.00 36.91 200 ALA A O 1
ATOM 1560 N N . SER A 1 201 ? -8.811 -8.607 27.297 1.00 40.53 201 SER A N 1
ATOM 1561 C CA . SER A 1 201 ? -8.082 -9.434 26.324 1.00 40.53 201 SER A CA 1
ATOM 1562 C C . SER A 1 201 ? -6.580 -9.095 26.300 1.00 40.53 201 SER A C 1
ATOM 1564 O O . SER A 1 201 ? -6.048 -8.440 25.409 1.00 40.53 201 SER A O 1
ATOM 1566 N N . LYS A 1 202 ? -5.874 -9.494 27.354 1.00 36.09 202 LYS A N 1
ATOM 1567 C CA . LYS A 1 202 ? -4.434 -9.386 27.520 1.00 36.09 202 LYS A CA 1
ATOM 1568 C C . LYS A 1 202 ? -3.853 -10.754 27.247 1.00 36.09 202 LYS A C 1
ATOM 1570 O O . LYS A 1 202 ? -3.496 -11.436 28.185 1.00 36.09 202 LYS A O 1
ATOM 1575 N N . GLU A 1 203 ? -3.770 -11.132 25.988 1.00 36.94 203 GLU A N 1
ATOM 1576 C CA . GLU A 1 203 ? -2.807 -12.108 25.481 1.00 36.94 203 GLU A CA 1
ATOM 1577 C C . GLU A 1 203 ? -2.746 -11.890 23.957 1.00 36.94 203 GLU A C 1
ATOM 1579 O O . GLU A 1 203 ? -3.756 -11.564 23.346 1.00 36.94 203 GLU A O 1
ATOM 1584 N N . LEU A 1 204 ? -1.555 -12.020 23.360 1.00 37.38 204 LEU A N 1
ATOM 1585 C CA . LEU A 1 204 ? -1.204 -11.785 21.939 1.00 37.38 204 LEU A CA 1
ATOM 1586 C C . LEU A 1 204 ? -0.797 -10.363 21.506 1.00 37.38 204 LEU A C 1
ATOM 1588 O O . LEU A 1 204 ? -0.617 -10.106 20.317 1.00 37.38 204 LEU A O 1
ATOM 1592 N N . ALA A 1 205 ? -0.416 -9.496 22.446 1.00 30.16 205 ALA A N 1
ATOM 1593 C CA . ALA A 1 205 ? 0.785 -8.686 22.211 1.00 30.16 205 ALA A CA 1
ATOM 1594 C C . ALA A 1 205 ? 1.995 -9.549 22.598 1.00 30.16 205 ALA A C 1
ATOM 1596 O O . ALA A 1 205 ? 2.617 -9.310 23.628 1.00 30.16 205 ALA A O 1
ATOM 1597 N N . LEU A 1 206 ? 2.245 -10.618 21.831 1.00 30.33 206 LEU A N 1
ATOM 1598 C CA . LEU A 1 206 ? 3.413 -11.469 22.024 1.00 30.33 206 LEU A CA 1
ATOM 1599 C C . LEU A 1 206 ? 4.661 -10.596 21.944 1.00 30.33 206 LEU A C 1
ATOM 1601 O O . LEU A 1 206 ? 4.892 -9.916 20.944 1.00 30.33 206 LEU A O 1
ATOM 1605 N N . ASP A 1 207 ? 5.424 -10.633 23.031 1.00 32.19 207 ASP A N 1
ATOM 1606 C CA . ASP A 1 207 ? 6.789 -10.154 23.137 1.00 32.19 207 ASP A CA 1
ATOM 1607 C C . ASP A 1 207 ? 7.628 -10.648 21.948 1.00 32.19 207 ASP A C 1
ATOM 1609 O O . ASP A 1 207 ? 8.094 -11.789 21.939 1.00 32.19 207 ASP A O 1
ATOM 1613 N N . VAL A 1 208 ? 7.844 -9.763 20.971 1.00 32.56 208 VAL A N 1
ATOM 1614 C CA . VAL A 1 208 ? 9.029 -9.711 20.101 1.00 32.56 208 VAL A CA 1
ATOM 1615 C C . VAL A 1 208 ? 9.392 -8.248 19.874 1.00 32.56 208 VAL A C 1
ATOM 1617 O O . VAL A 1 208 ? 8.499 -7.471 19.471 1.00 32.56 208 VAL A O 1
#

Foldseek 3Di:
DVLLVVLPDDPPDPDDDPVSQDDDPSGNVVVVVVVVVVVVVVVVVVVVVVVVVVCCVPDPVNDQDALCPPLAQDCQSLADRVGDPLRFQDDDDDDDPRRRLVVQWDQDPVPRDIDGPDDSVRSNVVRVVVGDQFRFDWDDDPLVVQLVVLVVQLVVCVVPNVVSVVVSVVSNVVSVVVVVVDDRGDDPVPTDGDPPDPDPPPDPVPDD

Secondary structure (DSSP, 8-state):
-HHHHHTTPPTT-S---GGGS-SGGG-HHHHHHHHHHHHHHHHHHHHHHHHHHHHHHH-TTSPPPPS-TT---SGGGGS-SSPBTTB-SSPPPP-STTHHHHHHEEE-TTT--EEE---HHHHHHHHHHT--S----PPP-SHHHHHHHHHHHHHHHHHH-HHHHHHHHHHHHHHHHHHHTS-SS--GGG-----SSSS---------